Protein AF-A0A6A6S6A7-F1 (afdb_monomer)

Secondary structure (DSSP, 8-state):
--------------EE-TTS-EESSEEES-TTSSS-EEEETTPEEETTS-EEESTT-TTT-EEEE-EES-TT--STTS--SSTT--SS-EEEEE-TTSSS-EEEESTT--TT-TTS-EEE--SS---EEEETTS-----------------------------------------------------------HHHHHHHHHHHHHHHT--

pLDDT: mean 71.44, std 22.75, range [31.2, 96.44]

Foldseek 3Di:
DDDDPPPPPPPPLWWAFQQLHTDPAWDFLDPPDPKAATDGAQWFQKPLRWIWPPPVDPVRTWTKQATMSDSNQPDPRHDPPLSVPRHGIWTKDFPPPDPFGKIWTHDPDDQPDPVIDIDHDDDDDMDTSAGHPDDDDDPDDPPPDDDPDDDDDDDDDDDDDDDDDDDDDDDDDDDDDDDDDDDDDDDDDPPPDPVVVVVVVVVVVVVVVVD

Mean predicted aligned error: 18.43 Å

Radius of gyration: 28.58 Å; Cα contacts (8 Å, |Δi|>4): 298; chains: 1; bounding box: 78×71×63 Å

Organism: NCBI:txid1395130

Solvent-accessible surface area (backbone atoms only — not comparable to full-atom values): 13755 Å² total; per-residue (Å²): 136,86,82,80,81,78,79,76,79,70,70,77,78,53,20,13,24,75,71,44,49,78,40,91,63,41,43,65,60,43,85,89,46,96,50,25,16,18,27,48,72,62,19,21,27,30,70,80,38,38,20,27,39,48,68,90,38,80,92,66,45,41,44,23,39,46,32,15,44,42,52,81,55,78,51,88,47,28,69,84,67,55,57,87,45,29,86,50,64,29,43,37,40,74,38,93,81,52,105,49,80,31,34,19,30,41,84,90,50,47,76,90,39,89,90,35,63,61,51,66,76,91,72,77,87,81,45,79,71,40,45,41,95,56,85,80,78,86,77,83,72,83,77,76,74,82,78,86,74,85,85,87,80,92,84,90,79,90,84,86,89,85,89,80,88,86,84,86,80,87,88,81,91,80,86,85,82,89,82,90,83,80,87,79,88,79,88,79,83,84,73,79,55,68,65,59,58,52,55,52,51,52,51,53,53,55,54,64,74,72,112

Structure (mmCIF, N/CA/C/O backbone):
data_AF-A0A6A6S6A7-F1
#
_entry.id   AF-A0A6A6S6A7-F1
#
loop_
_atom_site.group_PDB
_atom_site.id
_atom_site.type_symbol
_atom_site.label_atom_id
_atom_site.label_alt_id
_atom_site.label_comp_id
_atom_site.label_asym_id
_atom_site.label_entity_id
_atom_site.label_seq_id
_atom_site.pdbx_PDB_ins_code
_atom_site.Cartn_x
_atom_site.Cartn_y
_atom_site.Cartn_z
_atom_site.occupancy
_atom_site.B_iso_or_equiv
_atom_site.auth_seq_id
_atom_site.auth_comp_id
_atom_site.auth_asym_id
_atom_site.auth_atom_id
_atom_site.pdbx_PDB_model_num
ATOM 1 N N . LEU A 1 1 ? -8.242 -50.784 -3.771 1.00 41.00 1 LEU A N 1
ATOM 2 C CA . LEU A 1 1 ? -8.698 -49.497 -3.205 1.00 41.00 1 LEU A CA 1
ATOM 3 C C . LEU A 1 1 ? -7.896 -48.394 -3.896 1.00 41.00 1 LEU A C 1
ATOM 5 O O . LEU A 1 1 ? -6.725 -48.226 -3.588 1.00 41.00 1 LEU A O 1
ATOM 9 N N . THR A 1 2 ? -8.447 -47.755 -4.925 1.00 43.50 2 THR A N 1
ATOM 10 C CA . THR A 1 2 ? -7.740 -46.741 -5.728 1.00 43.50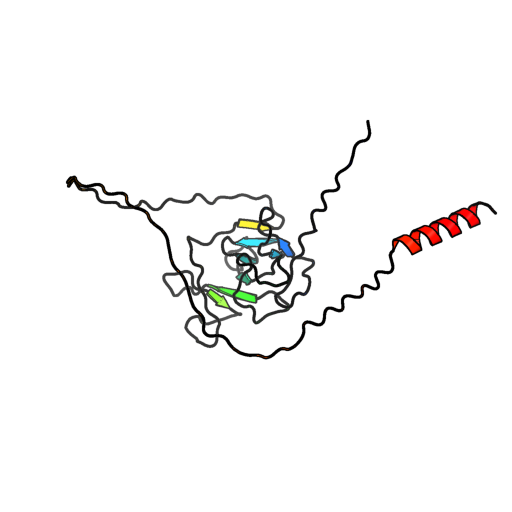 2 THR A CA 1
ATOM 11 C C . THR A 1 2 ? -7.950 -45.382 -5.067 1.00 43.50 2 THR A C 1
ATOM 13 O O . THR A 1 2 ? -9.050 -44.840 -5.110 1.00 43.50 2 THR A O 1
ATOM 16 N N . ALA A 1 3 ? -6.927 -44.861 -4.387 1.00 49.69 3 ALA A N 1
ATOM 17 C CA . ALA A 1 3 ? -6.978 -43.537 -3.778 1.00 49.69 3 ALA A CA 1
ATOM 18 C C . ALA A 1 3 ? -6.877 -42.469 -4.878 1.00 49.69 3 ALA A C 1
ATOM 20 O O . ALA A 1 3 ? -5.832 -42.308 -5.507 1.00 49.69 3 ALA A O 1
ATOM 21 N N . VAL A 1 4 ? -7.979 -41.764 -5.134 1.00 52.12 4 VAL A N 1
ATOM 22 C CA . VAL A 1 4 ? -8.006 -40.584 -6.003 1.00 52.12 4 VAL A CA 1
ATOM 23 C C . VAL A 1 4 ? -7.416 -39.423 -5.203 1.00 52.12 4 VAL A C 1
ATOM 25 O O . VAL A 1 4 ? -8.083 -38.852 -4.344 1.00 52.12 4 VAL A O 1
ATOM 28 N N . PHE A 1 5 ? -6.149 -39.094 -5.452 1.00 52.72 5 PHE A N 1
ATOM 29 C CA . PHE A 1 5 ? -5.550 -37.857 -4.954 1.00 52.72 5 PHE A CA 1
ATOM 30 C C . PHE A 1 5 ? -6.164 -36.685 -5.724 1.00 52.72 5 PHE A C 1
ATOM 32 O O . PHE A 1 5 ? -5.768 -36.388 -6.849 1.00 52.72 5 PHE A O 1
ATOM 39 N N . ALA A 1 6 ? -7.159 -36.028 -5.129 1.00 55.09 6 ALA A N 1
ATOM 40 C CA . ALA A 1 6 ? -7.607 -34.724 -5.588 1.00 55.09 6 ALA A CA 1
ATOM 41 C C . ALA A 1 6 ? -6.480 -33.717 -5.312 1.00 55.09 6 ALA A C 1
ATOM 43 O O . ALA A 1 6 ? -6.297 -33.273 -4.178 1.00 55.09 6 ALA A O 1
ATOM 44 N N . LEU A 1 7 ? -5.688 -33.381 -6.335 1.00 51.47 7 LEU A N 1
ATOM 45 C CA . LEU A 1 7 ? -4.841 -32.195 -6.289 1.00 51.47 7 LEU A CA 1
ATOM 46 C C . LEU A 1 7 ? -5.782 -30.987 -6.276 1.00 51.47 7 LEU A C 1
ATOM 48 O O . LEU A 1 7 ? -6.237 -30.527 -7.320 1.00 51.47 7 LEU A O 1
ATOM 52 N N . SER A 1 8 ? -6.100 -30.488 -5.084 1.00 47.34 8 SER A N 1
ATOM 53 C CA . SER A 1 8 ? -6.624 -29.136 -4.938 1.00 47.34 8 SER A CA 1
ATOM 54 C C . SER A 1 8 ? -5.538 -28.182 -5.415 1.00 47.34 8 SER A C 1
ATOM 56 O O . SER A 1 8 ? -4.622 -27.853 -4.661 1.00 47.34 8 SER A O 1
ATOM 58 N N . SER A 1 9 ? -5.623 -27.762 -6.675 1.00 41.59 9 SER A N 1
ATOM 59 C CA . SER A 1 9 ? -4.876 -26.630 -7.210 1.00 41.59 9 SER A CA 1
ATOM 60 C C . SER A 1 9 ? -5.290 -25.387 -6.428 1.00 41.59 9 SER A C 1
ATOM 62 O O . SER A 1 9 ? -6.198 -24.661 -6.825 1.00 41.59 9 SER A O 1
ATOM 64 N N . ARG A 1 10 ? -4.652 -25.142 -5.280 1.00 45.94 10 ARG A N 1
ATOM 65 C CA . ARG A 1 10 ? -4.587 -23.791 -4.736 1.00 45.94 10 ARG A CA 1
ATOM 66 C C . ARG A 1 10 ? -3.786 -23.021 -5.771 1.00 45.94 10 ARG A C 1
ATOM 68 O O . ARG A 1 10 ? -2.585 -23.252 -5.889 1.00 45.94 10 ARG A O 1
ATOM 75 N N . ALA A 1 11 ? -4.458 -22.211 -6.589 1.00 47.31 11 ALA A N 1
ATOM 76 C CA . ALA A 1 11 ? -3.759 -21.206 -7.371 1.00 47.31 11 ALA A CA 1
ATOM 77 C C . ALA A 1 11 ? -2.836 -20.489 -6.383 1.00 47.31 11 ALA A C 1
ATOM 79 O O . ALA A 1 11 ? -3.316 -20.006 -5.354 1.00 47.31 11 ALA A O 1
ATOM 80 N N . ALA A 1 12 ? -1.523 -20.539 -6.624 1.00 53.69 12 ALA A N 1
ATOM 81 C CA . ALA A 1 12 ? -0.603 -19.694 -5.887 1.00 53.69 12 ALA A CA 1
ATOM 82 C C . ALA A 1 12 ? -1.162 -18.284 -6.037 1.00 53.69 12 ALA A C 1
ATOM 84 O O . ALA A 1 12 ? -1.427 -17.828 -7.150 1.00 53.69 12 ALA A O 1
ATOM 85 N N . SER A 1 13 ? -1.533 -17.692 -4.915 1.00 69.81 13 SER A N 1
ATOM 86 C CA . SER A 1 13 ? -2.300 -16.469 -4.914 1.00 69.81 13 SER A CA 1
ATOM 87 C C . SER A 1 13 ? -1.318 -15.335 -5.181 1.00 69.81 13 SER A C 1
ATOM 89 O O . SER A 1 13 ? -0.693 -14.813 -4.264 1.00 69.81 13 SER A O 1
ATOM 91 N N . GLU A 1 14 ? -1.097 -15.083 -6.464 1.00 91.06 14 GLU A N 1
ATOM 92 C CA . GLU A 1 14 ? -0.193 -14.068 -6.980 1.00 91.06 14 GLU A CA 1
ATOM 93 C C . GLU A 1 14 ? -0.710 -12.670 -6.641 1.00 91.06 14 GLU A C 1
ATOM 95 O O . GLU A 1 14 ? -1.919 -12.433 -6.620 1.00 91.06 14 GLU A O 1
ATOM 100 N N . CYS A 1 15 ? 0.214 -11.748 -6.394 1.00 94.88 15 CYS A N 1
ATOM 101 C CA . CYS A 1 15 ? -0.080 -10.351 -6.121 1.00 94.88 15 CYS A CA 1
ATOM 102 C C . CYS A 1 15 ? 0.397 -9.500 -7.295 1.00 94.88 15 CYS A C 1
ATOM 104 O O . CYS A 1 15 ? 1.433 -9.781 -7.894 1.00 94.88 15 CYS A O 1
ATOM 106 N N . TYR A 1 16 ? -0.363 -8.470 -7.643 1.00 95.94 16 TYR A N 1
ATOM 107 C CA . TYR A 1 16 ? -0.138 -7.669 -8.838 1.00 95.94 16 TYR A CA 1
ATOM 108 C C . TYR A 1 16 ? -0.118 -6.184 -8.505 1.00 95.94 16 TYR A C 1
ATOM 110 O O . TYR A 1 16 ? -0.935 -5.707 -7.714 1.00 95.94 16 TYR A O 1
ATOM 118 N N . PHE A 1 17 ? 0.769 -5.441 -9.158 1.00 96.44 17 PHE A N 1
ATOM 119 C CA . PHE A 1 17 ? 0.757 -3.979 -9.172 1.00 96.44 17 PHE A CA 1
ATOM 120 C C . PHE A 1 17 ? -0.435 -3.440 -9.985 1.00 96.44 17 PHE A C 1
ATOM 122 O O . PHE A 1 17 ? -1.025 -4.198 -10.762 1.00 96.44 17 PHE A O 1
ATOM 129 N N . PRO A 1 18 ? -0.825 -2.156 -9.837 1.00 95.94 18 PRO A N 1
ATOM 130 C CA . PRO A 1 18 ? -1.971 -1.589 -10.564 1.00 95.94 18 PRO A CA 1
ATOM 131 C C . PRO A 1 18 ? -1.885 -1.688 -12.092 1.00 95.94 18 PRO A C 1
ATOM 133 O O . PRO A 1 18 ? -2.911 -1.707 -12.769 1.00 95.94 18 PRO A O 1
ATOM 136 N N . ASN A 1 19 ? -0.675 -1.761 -12.646 1.00 95.19 19 ASN A N 1
ATOM 137 C CA . ASN A 1 19 ? -0.433 -1.987 -14.070 1.00 95.19 19 ASN A CA 1
ATOM 138 C C . ASN A 1 19 ? -0.674 -3.450 -14.519 1.00 95.19 19 ASN A C 1
ATOM 140 O O . ASN A 1 19 ? -0.700 -3.722 -15.719 1.00 95.19 19 ASN A O 1
ATOM 144 N N . GLY A 1 20 ? -0.871 -4.379 -13.579 1.00 94.06 20 GLY A N 1
ATOM 145 C CA . GLY A 1 20 ? -1.057 -5.811 -13.810 1.00 94.06 20 GLY A CA 1
ATOM 146 C C . GLY A 1 20 ? 0.229 -6.645 -13.778 1.00 94.06 20 GLY A C 1
ATOM 147 O O . GLY A 1 20 ? 0.152 -7.857 -14.008 1.00 94.06 20 GLY A O 1
ATOM 148 N N . ASP A 1 21 ? 1.383 -6.041 -13.502 1.00 95.31 21 ASP A N 1
ATOM 149 C CA . ASP A 1 21 ? 2.647 -6.757 -13.346 1.00 95.31 21 ASP A CA 1
ATOM 150 C C . ASP A 1 21 ? 2.653 -7.569 -12.057 1.00 95.31 21 ASP A C 1
ATOM 152 O O . ASP A 1 21 ? 2.094 -7.167 -11.037 1.00 95.31 21 ASP A O 1
ATOM 156 N N . LEU A 1 22 ? 3.297 -8.730 -12.117 1.00 94.75 22 LEU A N 1
ATOM 157 C CA . LEU A 1 22 ? 3.422 -9.640 -10.990 1.00 94.75 22 LEU A CA 1
ATOM 158 C C . LEU A 1 22 ? 4.410 -9.089 -9.952 1.00 94.75 22 LEU A C 1
ATOM 160 O O . LEU A 1 22 ? 5.547 -8.761 -10.291 1.00 94.75 22 LEU A O 1
ATOM 164 N N . SER A 1 23 ? 4.003 -9.081 -8.686 1.00 93.44 23 SER A N 1
ATOM 165 C CA . SER A 1 23 ? 4.882 -8.877 -7.539 1.00 93.44 23 SER A CA 1
ATOM 166 C C . SER A 1 23 ? 5.253 -10.225 -6.927 1.00 93.44 23 SER A C 1
ATOM 168 O O . SER A 1 23 ? 4.414 -10.927 -6.365 1.00 93.44 23 SER A O 1
ATOM 170 N N . GLY A 1 24 ? 6.520 -10.617 -7.077 1.00 88.00 24 GLY A N 1
ATOM 171 C CA . GLY A 1 24 ? 7.019 -11.927 -6.639 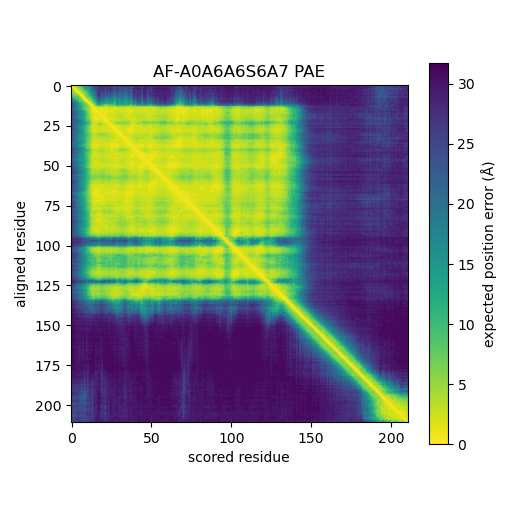1.00 88.00 24 GLY A CA 1
ATOM 172 C C . GLY A 1 24 ? 7.400 -12.016 -5.158 1.00 88.00 24 GLY A C 1
ATOM 173 O O . GLY A 1 24 ? 7.784 -13.090 -4.703 1.00 88.00 24 GLY A O 1
ATOM 174 N N . SER A 1 25 ? 7.339 -10.906 -4.425 1.00 88.44 25 SER A N 1
ATOM 175 C CA . SER A 1 25 ? 7.796 -10.807 -3.030 1.00 88.44 25 SER A CA 1
ATOM 176 C C . SER A 1 25 ? 6.707 -10.329 -2.071 1.00 88.44 25 SER A C 1
ATOM 178 O O . SER A 1 25 ? 6.980 -10.127 -0.890 1.00 88.44 25 SER A O 1
ATOM 180 N N . ASP A 1 26 ? 5.485 -10.154 -2.577 1.00 92.94 26 ASP A N 1
ATOM 181 C CA . ASP A 1 26 ? 4.344 -9.772 -1.761 1.00 92.94 26 ASP A CA 1
ATOM 182 C C . ASP A 1 26 ? 3.539 -10.998 -1.341 1.00 92.94 26 ASP A C 1
ATOM 184 O O . ASP A 1 26 ? 3.295 -11.924 -2.119 1.00 92.94 26 ASP A O 1
ATOM 188 N N . THR A 1 27 ? 3.076 -10.958 -0.100 1.00 92.56 27 THR A N 1
ATOM 189 C CA . THR A 1 27 ? 2.269 -11.997 0.525 1.00 92.56 27 THR A CA 1
ATOM 190 C C . THR A 1 27 ? 0.854 -11.475 0.765 1.00 92.56 27 THR A C 1
ATOM 192 O O . THR A 1 27 ? 0.643 -10.328 1.166 1.00 92.56 27 THR A O 1
ATOM 195 N N . ILE A 1 28 ? -0.142 -12.335 0.542 1.00 92.75 28 ILE A N 1
ATOM 196 C CA . ILE A 1 28 ? -1.549 -12.018 0.800 1.00 92.75 28 ILE A CA 1
ATOM 197 C C . ILE A 1 28 ? -1.796 -11.737 2.282 1.00 92.75 28 ILE A C 1
ATOM 199 O O . ILE A 1 28 ? -1.503 -12.565 3.145 1.00 92.75 28 ILE A O 1
ATOM 203 N N . CYS A 1 29 ? -2.452 -10.611 2.560 1.00 92.81 29 CYS A N 1
ATOM 204 C CA . CYS A 1 29 ? -2.797 -10.207 3.918 1.00 92.81 29 CYS A CA 1
ATOM 205 C C . CYS A 1 29 ? -3.917 -11.032 4.551 1.00 92.81 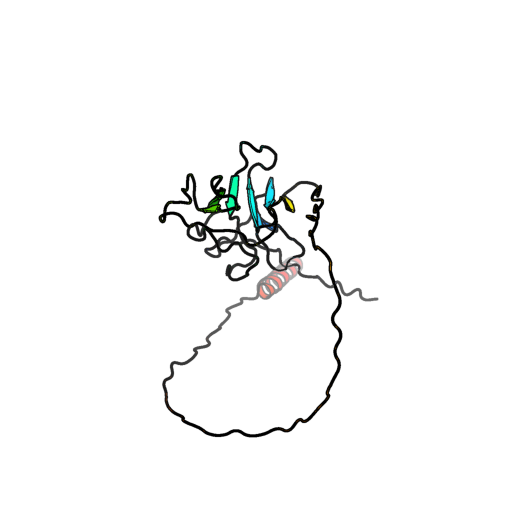29 CYS A C 1
ATOM 207 O O . CYS A 1 29 ? -3.861 -11.339 5.741 1.00 92.81 29 CYS A O 1
ATOM 209 N N . ASN A 1 30 ? -4.936 -11.400 3.773 1.00 90.12 30 ASN A N 1
ATOM 210 C CA . ASN A 1 30 ? -6.023 -12.252 4.234 1.00 90.12 30 ASN A CA 1
ATOM 211 C C . ASN A 1 30 ? -6.071 -13.561 3.428 1.00 90.12 30 ASN A C 1
ATOM 213 O O . ASN A 1 30 ? -6.712 -13.605 2.376 1.00 90.12 30 ASN A O 1
ATOM 217 N N . PRO A 1 31 ? -5.452 -14.651 3.920 1.00 84.81 31 PRO A N 1
ATOM 218 C CA . PRO A 1 31 ? -5.402 -15.926 3.201 1.00 84.81 31 PRO A CA 1
ATOM 219 C C . PRO A 1 31 ? -6.763 -16.635 3.114 1.00 84.81 31 PRO A C 1
ATOM 221 O O . PRO A 1 31 ? -6.899 -17.613 2.383 1.00 84.81 31 PRO A O 1
ATOM 224 N N . ASN A 1 32 ? -7.768 -16.170 3.864 1.00 86.12 32 ASN A N 1
ATOM 225 C CA . ASN A 1 32 ? -9.128 -16.706 3.816 1.00 86.12 32 ASN A CA 1
ATOM 226 C C . ASN A 1 32 ? -10.012 -15.968 2.800 1.00 86.12 32 ASN A C 1
ATOM 228 O O . ASN A 1 32 ? -11.114 -16.429 2.502 1.00 86.12 32 ASN A O 1
ATOM 232 N N . ALA A 1 33 ? -9.562 -14.821 2.285 1.00 87.19 33 ALA A N 1
ATOM 233 C CA . ALA A 1 33 ? -10.283 -14.066 1.273 1.00 87.19 33 ALA A CA 1
ATOM 234 C C . ALA A 1 33 ? -9.884 -14.521 -0.135 1.00 87.19 33 ALA A C 1
ATOM 236 O O . ALA A 1 33 ? -8.725 -14.820 -0.406 1.00 87.19 33 ALA A O 1
ATOM 237 N N . LEU A 1 34 ? -10.853 -14.523 -1.056 1.00 89.62 34 LEU A N 1
ATOM 238 C CA . LEU A 1 34 ? -10.592 -14.807 -2.471 1.00 89.62 34 LEU A CA 1
ATOM 239 C C . LEU A 1 34 ? -9.722 -13.717 -3.118 1.00 89.62 34 LEU A C 1
ATOM 241 O O . LEU A 1 34 ? -8.867 -14.012 -3.945 1.00 89.62 34 LEU A O 1
ATOM 245 N N . VAL A 1 35 ? -9.961 -12.461 -2.734 1.00 92.81 35 VAL A N 1
ATOM 246 C CA . VAL A 1 35 ? -9.162 -11.301 -3.134 1.00 92.81 35 VAL A CA 1
ATOM 247 C C . VAL A 1 35 ? -8.834 -10.493 -1.892 1.00 92.81 35 VAL A C 1
ATOM 249 O O . VAL A 1 35 ? -9.727 -10.241 -1.082 1.00 92.81 35 VAL A O 1
ATOM 252 N N . SER A 1 36 ? -7.583 -10.073 -1.768 1.00 93.88 36 SER A N 1
ATOM 253 C CA . SER A 1 36 ? -7.070 -9.291 -0.650 1.00 93.88 36 SER A CA 1
ATOM 254 C C . SER A 1 36 ? -5.962 -8.366 -1.140 1.00 93.88 36 SER A C 1
ATOM 256 O O . SER A 1 36 ? -5.317 -8.638 -2.157 1.00 93.88 36 SER A O 1
ATOM 258 N N . SER A 1 37 ? -5.694 -7.315 -0.369 1.00 94.19 37 SER A N 1
ATOM 259 C CA . SER A 1 37 ? -4.412 -6.629 -0.442 1.00 94.19 37 SER A CA 1
ATOM 260 C C . SER A 1 37 ? -3.263 -7.586 -0.120 1.00 94.19 37 SER A C 1
ATOM 262 O O . SER A 1 37 ? -3.434 -8.585 0.598 1.00 94.19 37 SER A O 1
ATOM 264 N N . CYS A 1 38 ? -2.098 -7.261 -0.661 1.00 95.56 38 CYS A N 1
ATOM 265 C CA . CYS A 1 38 ? -0.842 -7.918 -0.373 1.00 95.56 38 CYS A CA 1
ATOM 266 C C . CYS A 1 38 ? 0.191 -6.890 0.078 1.00 95.56 38 CYS A C 1
ATOM 268 O O . CYS A 1 38 ? 0.201 -5.754 -0.407 1.00 95.56 38 CYS A O 1
ATOM 270 N N . CYS A 1 39 ? 1.068 -7.315 0.977 1.00 95.62 39 CYS A N 1
ATOM 271 C CA . CYS A 1 39 ? 2.172 -6.510 1.478 1.00 95.62 39 CYS A CA 1
ATOM 272 C C . CYS A 1 39 ? 3.481 -7.275 1.332 1.00 95.62 39 CYS A C 1
ATOM 274 O O . CYS A 1 39 ? 3.480 -8.504 1.242 1.00 95.62 39 CYS A O 1
ATOM 276 N N . TYR A 1 40 ? 4.590 -6.545 1.338 1.00 92.50 40 TYR A N 1
ATOM 277 C CA . TYR A 1 40 ? 5.910 -7.151 1.255 1.00 92.50 40 TYR A CA 1
ATOM 278 C C . TYR A 1 40 ? 6.225 -7.924 2.540 1.00 92.50 40 TYR A C 1
ATOM 280 O O . TYR A 1 40 ? 5.720 -7.602 3.622 1.00 92.50 40 TYR A O 1
ATOM 288 N N . ASP A 1 41 ? 7.105 -8.913 2.449 1.00 88.00 41 ASP A N 1
ATOM 289 C CA . ASP A 1 41 ? 7.560 -9.661 3.621 1.00 88.00 41 ASP A CA 1
ATOM 290 C C . ASP A 1 41 ? 8.114 -8.738 4.731 1.00 88.00 41 ASP A C 1
ATOM 292 O O . ASP A 1 41 ? 8.787 -7.737 4.469 1.00 88.00 41 ASP A O 1
ATOM 296 N N . ASN A 1 42 ? 7.869 -9.091 6.000 1.00 88.00 42 ASN A N 1
ATOM 297 C CA . ASN A 1 42 ? 8.202 -8.302 7.201 1.00 88.00 42 ASN A CA 1
ATOM 298 C C . ASN A 1 42 ? 7.450 -6.967 7.354 1.00 88.00 42 ASN A C 1
ATOM 300 O O . ASN A 1 42 ? 7.817 -6.132 8.188 1.00 88.00 42 ASN A O 1
ATOM 304 N N . GLN A 1 43 ? 6.394 -6.742 6.576 1.00 93.31 43 GLN A N 1
ATOM 305 C CA . GLN A 1 43 ? 5.475 -5.626 6.779 1.00 93.31 43 GLN A CA 1
ATOM 306 C C . GLN A 1 43 ? 4.216 -6.078 7.516 1.00 93.31 43 GLN A C 1
ATOM 308 O O . GLN A 1 43 ? 3.852 -7.258 7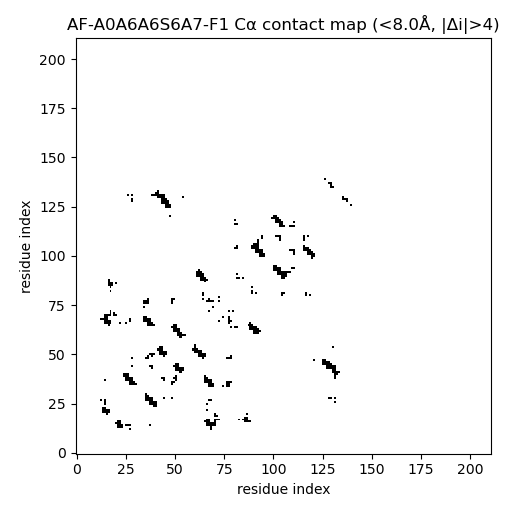.505 1.00 93.31 43 GLN A O 1
ATOM 313 N N . ALA A 1 44 ? 3.531 -5.127 8.152 1.00 93.56 44 ALA A N 1
ATOM 314 C CA . ALA A 1 44 ? 2.223 -5.395 8.724 1.00 93.56 44 ALA A CA 1
ATOM 315 C C . ALA A 1 44 ? 1.113 -5.119 7.712 1.00 93.56 44 ALA A C 1
ATOM 317 O O . ALA A 1 44 ? 1.053 -4.050 7.107 1.00 93.56 44 ALA A O 1
ATOM 318 N N . CYS A 1 45 ? 0.197 -6.068 7.595 1.00 94.12 45 CYS A N 1
ATOM 319 C CA . CYS A 1 45 ? -1.075 -5.886 6.919 1.00 94.12 45 CYS A CA 1
ATOM 320 C C . CYS A 1 45 ? -2.032 -5.139 7.839 1.00 94.12 45 CYS A C 1
ATOM 322 O O . CYS A 1 45 ? -2.169 -5.508 9.004 1.00 94.12 45 CYS A O 1
ATOM 324 N N . MET A 1 46 ? -2.725 -4.127 7.334 1.00 91.75 46 MET A N 1
ATOM 325 C CA . MET A 1 46 ? -3.686 -3.346 8.109 1.00 91.75 46 MET A CA 1
ATOM 326 C C . MET A 1 46 ? -5.135 -3.676 7.745 1.00 91.75 46 MET A C 1
ATOM 328 O O . MET A 1 46 ? -5.431 -4.122 6.638 1.00 91.75 46 MET A O 1
ATOM 332 N N . SER A 1 47 ? -6.058 -3.435 8.679 1.00 89.31 47 SER A N 1
ATOM 333 C CA . SER A 1 47 ? -7.493 -3.722 8.534 1.00 89.31 47 SER A CA 1
ATOM 334 C C . SER A 1 47 ? -8.175 -2.928 7.420 1.00 89.31 47 SER A C 1
ATOM 336 O O . SER A 1 47 ? -9.188 -3.367 6.884 1.00 89.31 47 SER A O 1
ATOM 338 N N . ASN A 1 48 ? -7.595 -1.795 7.031 1.00 88.50 48 ASN A N 1
ATOM 339 C CA . ASN A 1 48 ? -8.029 -0.962 5.912 1.00 88.50 48 ASN A CA 1
ATOM 340 C C . ASN A 1 48 ? -7.405 -1.367 4.561 1.00 88.50 48 ASN A C 1
ATOM 342 O O . ASN A 1 48 ? -7.566 -0.656 3.574 1.00 88.50 48 ASN A O 1
ATOM 346 N N . GLY A 1 49 ? -6.665 -2.478 4.509 1.00 91.19 49 GLY A N 1
ATOM 347 C CA . GLY A 1 49 ? -6.023 -2.978 3.293 1.00 91.19 49 GLY A CA 1
ATOM 348 C C . GLY A 1 49 ? -4.677 -2.328 2.961 1.00 91.19 49 GLY A C 1
ATOM 349 O O . GLY A 1 49 ? -4.049 -2.738 1.985 1.00 91.19 49 GLY A O 1
ATOM 350 N N . LEU A 1 50 ? -4.205 -1.362 3.757 1.00 93.69 50 LEU A N 1
ATOM 351 C CA . LEU A 1 50 ? -2.864 -0.790 3.610 1.00 93.69 50 LEU A CA 1
ATOM 352 C C . LEU A 1 50 ? -1.781 -1.688 4.216 1.00 93.69 50 LEU A C 1
ATOM 354 O O . LEU A 1 50 ? -2.046 -2.589 5.015 1.00 93.69 50 LEU A O 1
ATOM 358 N N . CYS A 1 51 ? -0.542 -1.382 3.853 1.00 95.06 51 CYS A N 1
ATOM 359 C CA . CYS A 1 51 ? 0.665 -1.986 4.386 1.00 95.06 51 CYS A CA 1
ATOM 360 C C . CYS A 1 51 ? 1.383 -0.989 5.292 1.00 95.06 51 CYS A C 1
ATOM 362 O O . CYS A 1 51 ? 1.436 0.206 4.998 1.00 95.06 51 CYS A O 1
ATOM 364 N N . MET A 1 52 ? 1.964 -1.477 6.383 1.00 94.44 52 MET A N 1
ATOM 365 C CA . MET A 1 52 ? 2.806 -0.692 7.278 1.00 94.44 52 MET A CA 1
ATOM 366 C C . MET A 1 52 ? 4.225 -1.250 7.262 1.00 94.44 52 MET A C 1
ATOM 368 O O . MET A 1 52 ? 4.470 -2.383 7.684 1.00 94.44 52 MET A O 1
ATOM 372 N N . SER A 1 53 ? 5.171 -0.442 6.784 1.00 93.44 53 SER A N 1
ATOM 373 C CA . SER A 1 53 ? 6.594 -0.760 6.881 1.00 93.44 53 SER A CA 1
ATOM 374 C C . SER A 1 53 ? 7.066 -0.628 8.327 1.00 93.44 53 SER A C 1
ATOM 376 O O . SER A 1 53 ? 6.523 0.168 9.087 1.00 93.44 53 SER A O 1
ATOM 378 N N . ASN A 1 54 ? 8.096 -1.392 8.700 1.00 91.56 54 ASN A N 1
ATOM 379 C CA . ASN A 1 54 ? 8.741 -1.315 10.016 1.00 91.56 54 ASN A CA 1
ATOM 380 C C . ASN A 1 54 ? 7.751 -1.324 11.204 1.00 91.56 54 ASN A C 1
ATOM 382 O O . ASN A 1 54 ? 7.827 -0.439 12.057 1.00 91.56 54 ASN A O 1
ATOM 386 N N . PRO A 1 55 ? 6.843 -2.314 11.299 1.00 90.06 55 PRO A N 1
ATOM 387 C CA . PRO A 1 55 ? 5.762 -2.290 12.288 1.00 90.06 55 PRO A CA 1
ATOM 388 C C . PRO A 1 55 ? 6.230 -2.300 13.752 1.00 90.06 55 PRO A C 1
ATOM 390 O O . PRO A 1 55 ? 5.480 -1.902 14.637 1.00 90.06 55 PRO A O 1
ATOM 393 N N . HIS A 1 56 ? 7.478 -2.701 14.002 1.00 88.62 56 HIS A N 1
ATOM 394 C CA . HIS A 1 56 ? 8.099 -2.728 15.331 1.00 88.62 56 HIS A CA 1
ATOM 395 C C . HIS A 1 56 ? 8.679 -1.386 15.793 1.00 88.62 56 HIS A C 1
ATOM 397 O O . HIS A 1 56 ? 9.059 -1.248 16.953 1.00 88.62 56 HIS A O 1
ATOM 403 N N . ASP A 1 57 ? 8.778 -0.396 14.905 1.00 90.31 57 ASP A N 1
ATOM 404 C CA . ASP A 1 57 ? 9.344 0.918 15.207 1.00 90.31 57 ASP A CA 1
ATOM 405 C C . ASP A 1 57 ? 8.365 2.015 14.783 1.00 90.31 57 ASP A C 1
ATOM 407 O O . ASP A 1 57 ? 8.345 2.450 13.630 1.00 90.31 57 ASP A O 1
ATOM 411 N N . ALA A 1 58 ? 7.577 2.505 15.743 1.00 86.12 58 ALA A N 1
ATOM 412 C CA . ALA A 1 58 ? 6.569 3.538 15.512 1.00 86.12 58 ALA A CA 1
ATOM 413 C C . ALA A 1 58 ? 7.136 4.826 14.880 1.00 86.12 58 ALA A C 1
ATOM 415 O O . ALA A 1 58 ? 6.413 5.541 14.189 1.00 86.12 58 ALA A O 1
ATOM 416 N N . SER A 1 59 ? 8.428 5.129 15.068 1.00 87.88 59 SER A N 1
ATOM 417 C CA . SER A 1 59 ? 9.059 6.314 14.469 1.00 87.88 59 SER A CA 1
ATOM 418 C C . SER A 1 59 ? 9.338 6.151 12.968 1.00 87.88 59 SER A C 1
ATOM 420 O O . SER A 1 59 ? 9.318 7.131 12.213 1.00 87.88 59 SER A O 1
ATOM 422 N N . LYS A 1 60 ? 9.549 4.904 12.527 1.00 89.12 60 LYS A N 1
ATOM 423 C CA . LYS A 1 60 ? 9.823 4.516 11.135 1.00 89.12 60 LYS A CA 1
ATOM 424 C C . LYS A 1 60 ? 8.615 3.910 10.431 1.00 89.12 60 LYS A C 1
ATOM 426 O O . LYS A 1 60 ? 8.680 3.700 9.223 1.00 89.12 60 LYS A O 1
ATOM 431 N N . ALA A 1 61 ? 7.533 3.657 11.160 1.00 89.75 61 ALA A N 1
ATOM 432 C CA . ALA A 1 61 ? 6.301 3.139 10.603 1.00 89.75 61 ALA A CA 1
ATOM 433 C C . ALA A 1 61 ? 5.773 4.075 9.508 1.00 89.75 61 ALA A C 1
ATOM 435 O O . ALA A 1 61 ? 5.508 5.263 9.740 1.00 89.75 61 ALA A O 1
ATOM 436 N N . ARG A 1 62 ? 5.652 3.553 8.287 1.00 91.62 62 ARG A N 1
ATOM 437 C CA . ARG A 1 62 ? 5.070 4.276 7.153 1.00 91.62 62 ARG A CA 1
ATOM 438 C C . ARG A 1 62 ? 3.991 3.429 6.514 1.00 91.62 62 ARG A C 1
ATOM 440 O O . ARG A 1 62 ? 4.200 2.255 6.204 1.00 91.62 62 ARG A O 1
ATOM 447 N N . LEU A 1 63 ? 2.836 4.053 6.326 1.00 92.88 63 LEU A N 1
ATOM 448 C CA . LEU A 1 63 ? 1.752 3.445 5.584 1.00 92.88 63 LEU A CA 1
ATOM 449 C C . LEU A 1 63 ? 2.036 3.579 4.099 1.00 92.88 63 LEU A C 1
ATOM 451 O O . LEU A 1 63 ? 2.602 4.565 3.628 1.00 92.88 63 LEU A O 1
ATOM 455 N N . HIS A 1 64 ? 1.645 2.565 3.359 1.00 94.56 64 HIS A N 1
ATOM 456 C CA . HIS A 1 64 ? 1.706 2.581 1.917 1.00 94.56 64 HIS A CA 1
ATOM 457 C C . HIS A 1 64 ? 0.663 1.624 1.363 1.00 94.56 64 HIS A C 1
ATOM 459 O O . HIS A 1 64 ? 0.233 0.666 2.009 1.00 94.56 64 HIS A O 1
ATOM 465 N N . ARG A 1 65 ? 0.244 1.897 0.138 1.00 95.50 65 ARG A N 1
ATOM 466 C CA . ARG A 1 65 ? -0.489 0.943 -0.666 1.00 95.50 65 ARG A CA 1
ATOM 467 C C . ARG A 1 65 ? 0.499 -0.092 -1.196 1.00 95.50 65 ARG A C 1
ATOM 469 O O . ARG A 1 65 ? 1.419 0.271 -1.930 1.00 95.50 65 ARG A O 1
ATOM 476 N N . GLY A 1 66 ? 0.278 -1.354 -0.846 1.00 95.25 66 GLY A N 1
ATOM 477 C CA . GLY A 1 66 ? 0.975 -2.486 -1.450 1.00 95.25 66 GLY A CA 1
ATOM 478 C C . GLY A 1 66 ? 0.384 -2.867 -2.808 1.00 95.25 66 GLY A C 1
ATOM 479 O O . GLY A 1 66 ? 0.018 -2.004 -3.619 1.00 95.25 66 GLY A O 1
ATOM 480 N N . THR A 1 67 ? 0.266 -4.171 -3.032 1.00 96.06 67 THR A N 1
ATOM 481 C CA . THR A 1 67 ? -0.294 -4.781 -4.244 1.00 96.06 67 THR A CA 1
ATOM 482 C C . THR A 1 67 ? -1.626 -5.474 -3.952 1.00 96.06 67 THR A C 1
ATOM 484 O O . THR A 1 67 ? -2.133 -5.430 -2.827 1.00 96.06 67 THR A O 1
ATOM 487 N N . CYS A 1 68 ? -2.252 -6.072 -4.967 1.00 95.88 68 CYS A N 1
ATOM 488 C CA . CYS A 1 68 ? -3.502 -6.808 -4.790 1.00 95.88 68 CYS A CA 1
ATOM 489 C C . CYS A 1 68 ? -3.488 -8.159 -5.497 1.00 95.88 68 CYS A C 1
ATOM 491 O O . CYS A 1 68 ? -2.917 -8.290 -6.576 1.00 95.88 68 CYS A O 1
ATOM 493 N N . SER A 1 69 ? -4.190 -9.149 -4.944 1.00 95.44 69 SER A N 1
ATOM 494 C CA . SER A 1 69 ? -4.332 -10.454 -5.594 1.00 95.44 69 SER A CA 1
ATOM 495 C C . SER A 1 69 ? -5.306 -10.481 -6.781 1.00 95.44 69 SER A C 1
ATOM 497 O O . SER A 1 69 ? -5.393 -11.477 -7.497 1.00 95.44 69 SER A O 1
ATOM 499 N N . ASP A 1 70 ? -6.024 -9.383 -7.041 1.00 94.94 70 ASP A N 1
ATOM 500 C CA . ASP A 1 70 ? -6.781 -9.191 -8.280 1.00 94.94 70 ASP A CA 1
ATOM 501 C C . ASP A 1 70 ? -5.958 -8.385 -9.288 1.00 94.94 70 ASP A C 1
ATOM 503 O O . ASP A 1 70 ? -5.829 -7.166 -9.181 1.00 94.94 70 ASP A O 1
ATOM 507 N N . LYS A 1 71 ? -5.480 -9.071 -10.331 1.00 94.12 71 LYS A N 1
ATOM 508 C CA . LYS A 1 71 ? -4.731 -8.481 -11.449 1.00 94.12 71 LYS A CA 1
ATOM 509 C C . LYS A 1 71 ? -5.452 -7.321 -12.136 1.00 94.12 71 LYS A C 1
ATOM 511 O O . LYS A 1 71 ? -4.810 -6.439 -12.696 1.00 94.12 71 LYS A O 1
ATOM 516 N N . THR A 1 72 ? -6.784 -7.325 -12.140 1.00 92.94 72 THR A N 1
ATOM 517 C CA . THR A 1 72 ? -7.576 -6.258 -12.765 1.00 92.94 72 THR A CA 1
ATOM 518 C C . THR A 1 72 ? -7.785 -5.059 -11.849 1.00 92.94 72 THR A C 1
ATOM 520 O O . THR A 1 72 ? -8.277 -4.029 -12.314 1.00 92.94 72 THR A O 1
ATOM 523 N N . TRP A 1 73 ? -7.442 -5.200 -10.565 1.00 94.38 73 TRP A N 1
ATOM 524 C CA . TRP A 1 73 ? -7.656 -4.224 -9.502 1.00 94.38 73 TRP A CA 1
ATOM 525 C C . TRP A 1 73 ? -9.119 -3.815 -9.297 1.00 94.38 73 TRP A C 1
ATOM 527 O O . TRP A 1 73 ? -9.384 -2.841 -8.604 1.00 94.38 73 TRP A O 1
ATOM 537 N N . LYS A 1 74 ? -10.097 -4.518 -9.879 1.00 92.25 74 LYS A N 1
ATOM 538 C CA . LYS A 1 74 ? -11.520 -4.134 -9.848 1.00 92.25 74 LYS A CA 1
ATOM 539 C C . LYS A 1 74 ? -12.225 -4.542 -8.561 1.00 92.25 74 LYS A C 1
ATOM 541 O O . LYS A 1 74 ? -13.295 -4.012 -8.268 1.00 92.25 74 LYS A O 1
ATOM 546 N N . SER A 1 75 ? -11.663 -5.489 -7.821 1.00 91.44 75 SER A N 1
ATOM 547 C CA . SER A 1 75 ? -12.193 -5.929 -6.539 1.00 91.44 75 SER A CA 1
ATOM 548 C C . SER A 1 75 ? -12.205 -4.797 -5.512 1.00 91.44 75 SER A C 1
ATOM 550 O O . SER A 1 75 ? -11.214 -4.093 -5.336 1.00 91.44 75 SER A O 1
ATOM 552 N N . GLY A 1 76 ? -13.307 -4.678 -4.769 1.00 89.50 76 GLY A N 1
ATOM 553 C CA . GLY A 1 76 ? -13.409 -3.760 -3.630 1.00 89.50 76 GLY A CA 1
ATOM 554 C C . GLY A 1 76 ? -12.535 -4.148 -2.430 1.00 89.50 76 GLY A C 1
ATOM 555 O O . GLY A 1 76 ? -12.418 -3.363 -1.501 1.00 89.50 76 GLY A O 1
ATOM 556 N N . ASN A 1 77 ? -11.919 -5.338 -2.447 1.00 90.12 77 ASN A N 1
ATOM 557 C CA . ASN A 1 77 ? -10.945 -5.761 -1.433 1.00 90.12 77 ASN A CA 1
ATOM 558 C C . ASN A 1 77 ? -9.511 -5.303 -1.753 1.00 90.12 77 ASN A C 1
ATOM 560 O O . ASN A 1 77 ? -8.614 -5.505 -0.936 1.00 90.12 77 ASN A O 1
ATOM 564 N N . CYS A 1 78 ? -9.279 -4.740 -2.943 1.00 93.19 78 CYS A N 1
ATOM 565 C CA . CYS A 1 78 ? -8.034 -4.053 -3.261 1.00 93.19 78 CYS A CA 1
ATOM 566 C C . CYS A 1 78 ? -8.140 -2.589 -2.824 1.00 93.19 78 CYS A C 1
ATOM 568 O O . CYS A 1 78 ? -9.195 -1.987 -3.036 1.00 93.19 78 CYS A O 1
ATOM 570 N N . PRO A 1 79 ? -7.055 -1.977 -2.328 1.00 90.31 79 PRO A N 1
ATOM 571 C CA . PRO A 1 79 ? -6.978 -0.527 -2.214 1.00 90.31 79 PRO A CA 1
ATOM 572 C C . PRO A 1 79 ? -7.268 0.126 -3.573 1.00 90.31 79 PRO A C 1
ATOM 574 O O . PRO A 1 79 ? -6.763 -0.320 -4.608 1.00 90.31 79 PRO A O 1
ATOM 577 N N . ARG A 1 80 ? -8.098 1.165 -3.590 1.00 90.75 80 ARG A N 1
ATOM 578 C CA . ARG A 1 80 ? -8.511 1.878 -4.812 1.00 90.75 80 ARG A CA 1
ATOM 579 C C . ARG A 1 80 ? -7.862 3.251 -4.934 1.00 90.75 80 ARG A C 1
ATOM 581 O O . ARG A 1 80 ? -8.098 3.954 -5.912 1.00 90.75 80 ARG A O 1
ATOM 588 N N . GLU A 1 81 ? -7.038 3.590 -3.959 1.00 91.50 81 GLU A N 1
ATOM 589 C CA . GLU A 1 81 ? -6.425 4.886 -3.767 1.00 91.50 81 GLU A CA 1
ATOM 590 C C . GLU A 1 81 ? -4.941 4.842 -4.155 1.00 91.50 81 GLU A C 1
ATOM 592 O O . GLU A 1 81 ? -4.290 3.789 -4.172 1.00 91.50 81 GLU A O 1
ATOM 597 N N . CYS A 1 82 ? -4.389 6.002 -4.495 1.00 93.88 82 CYS A N 1
ATOM 598 C CA . CYS A 1 82 ? -2.983 6.198 -4.859 1.00 93.88 82 CYS A CA 1
ATOM 599 C C . CYS A 1 82 ? -2.527 5.467 -6.132 1.00 93.88 82 CYS A C 1
ATOM 601 O O . CYS A 1 82 ? -1.325 5.300 -6.356 1.00 93.88 82 CYS A O 1
ATOM 603 N N . LEU A 1 83 ? -3.457 5.030 -6.989 1.00 94.00 83 LEU A N 1
ATOM 604 C CA . LEU A 1 83 ? -3.207 4.174 -8.165 1.00 94.00 83 LEU A CA 1
ATOM 605 C C . LEU A 1 83 ? -2.346 4.816 -9.267 1.00 94.00 83 LEU A C 1
ATOM 607 O O . LEU A 1 83 ? -1.939 4.134 -10.205 1.00 94.00 83 LEU A O 1
ATOM 611 N N . SER A 1 84 ? -2.029 6.105 -9.154 1.00 91.56 84 SER A N 1
ATOM 612 C CA . SER A 1 84 ? -1.123 6.820 -10.059 1.00 91.56 84 SER A CA 1
ATOM 613 C C . SER A 1 84 ? 0.292 6.231 -10.105 1.00 91.56 84 SER A C 1
ATOM 615 O O . SER A 1 84 ? 0.963 6.350 -11.128 1.00 91.56 84 SER A O 1
ATOM 617 N N . VAL A 1 85 ? 0.751 5.584 -9.027 1.00 92.06 85 VAL A N 1
ATOM 618 C CA . VAL A 1 85 ? 1.977 4.768 -9.047 1.00 92.06 85 VAL A CA 1
ATOM 619 C C . VAL A 1 85 ? 1.583 3.346 -9.418 1.00 92.06 85 VAL A C 1
ATOM 621 O O . VAL A 1 85 ? 1.125 2.594 -8.563 1.00 92.06 85 VAL A O 1
ATOM 624 N N . ALA A 1 86 ? 1.711 2.993 -10.695 1.00 92.69 86 ALA A N 1
ATOM 625 C CA . ALA A 1 86 ? 1.144 1.749 -11.211 1.00 92.69 86 ALA A CA 1
ATOM 626 C C . ALA A 1 86 ? 2.104 0.551 -11.218 1.00 92.69 86 ALA A C 1
ATOM 628 O O . ALA A 1 86 ? 1.631 -0.567 -11.367 1.00 92.69 86 ALA A O 1
ATOM 629 N N . ASN A 1 87 ? 3.413 0.770 -11.062 1.00 92.88 87 ASN A N 1
ATOM 630 C CA . ASN A 1 87 ? 4.441 -0.278 -11.182 1.00 92.88 87 ASN A CA 1
ATOM 631 C C . ASN A 1 87 ? 5.184 -0.552 -9.857 1.00 92.88 87 ASN A C 1
ATOM 633 O O . ASN A 1 87 ? 6.181 -1.261 -9.858 1.00 92.88 87 ASN A O 1
ATOM 637 N N . ASP A 1 88 ? 4.763 0.083 -8.761 1.00 92.50 88 ASP A N 1
ATOM 638 C CA . ASP A 1 88 ? 5.398 -0.020 -7.440 1.00 92.50 88 ASP A CA 1
ATOM 639 C C . ASP A 1 88 ? 4.338 0.185 -6.343 1.00 92.50 88 ASP A C 1
ATOM 641 O O . ASP A 1 88 ? 3.179 0.477 -6.651 1.00 92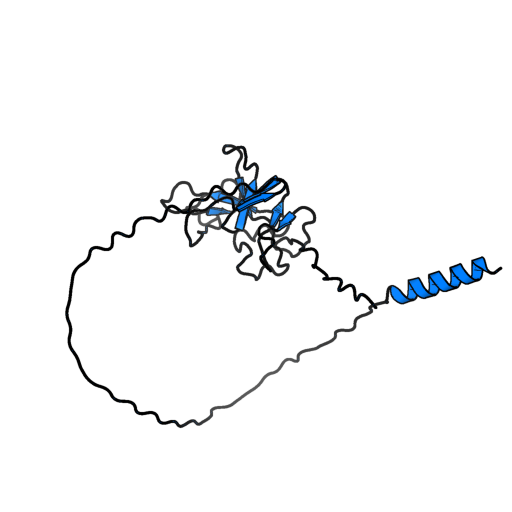.50 88 ASP A O 1
ATOM 645 N N . GLY A 1 89 ? 4.703 0.051 -5.070 1.00 91.12 89 GLY A N 1
ATOM 646 C CA . GLY A 1 89 ? 3.919 0.542 -3.941 1.00 91.12 89 GLY A CA 1
ATOM 647 C C . GLY A 1 89 ? 3.816 2.072 -3.937 1.00 91.12 89 GLY A C 1
ATOM 648 O O . GLY A 1 89 ? 4.629 2.777 -4.533 1.00 91.12 89 GLY A O 1
ATOM 649 N N . ALA A 1 90 ? 2.796 2.610 -3.270 1.00 94.69 90 ALA A N 1
ATOM 650 C CA . ALA A 1 90 ? 2.610 4.057 -3.148 1.00 94.69 90 ALA A CA 1
ATOM 651 C C . ALA A 1 90 ? 2.560 4.473 -1.681 1.00 94.69 90 ALA A C 1
ATOM 653 O O . ALA A 1 90 ? 1.714 3.976 -0.941 1.00 94.69 90 ALA A O 1
ATOM 654 N N . SER A 1 91 ? 3.418 5.404 -1.263 1.00 94.12 91 SER A N 1
ATOM 655 C CA . SER A 1 91 ? 3.384 5.946 0.097 1.00 94.12 91 SER A CA 1
ATOM 656 C C . SER A 1 91 ? 2.030 6.571 0.421 1.00 94.12 91 SER A C 1
ATOM 658 O O . SER A 1 91 ? 1.428 7.252 -0.414 1.00 94.12 91 SER A O 1
ATOM 660 N N . VAL A 1 92 ? 1.576 6.368 1.655 1.00 93.75 92 VAL A N 1
ATOM 661 C CA . VAL A 1 92 ? 0.338 6.926 2.195 1.00 93.75 92 VAL A CA 1
ATOM 662 C C . VAL A 1 92 ? 0.655 7.600 3.525 1.00 93.75 92 VAL A C 1
ATOM 664 O O . VAL A 1 92 ? 1.218 6.985 4.428 1.00 93.75 92 VAL A O 1
ATOM 667 N N . TYR A 1 93 ? 0.270 8.861 3.683 1.00 90.50 93 TYR A N 1
ATOM 668 C CA . TYR A 1 93 ? 0.458 9.591 4.935 1.00 90.50 93 TYR A CA 1
ATOM 669 C C . TYR A 1 93 ? -0.873 9.833 5.615 1.00 90.50 93 TYR A C 1
ATOM 671 O O . TYR A 1 93 ? -1.838 10.244 4.976 1.00 90.50 93 TYR A O 1
ATOM 679 N N . SER A 1 94 ? -0.900 9.613 6.929 1.00 86.88 94 SER A N 1
ATOM 680 C CA . SER A 1 94 ? -2.026 10.027 7.757 1.00 86.88 94 SER A CA 1
ATOM 681 C C . SER A 1 94 ? -2.010 11.543 7.948 1.00 86.88 94 SER A C 1
ATOM 683 O O . SER A 1 94 ? -1.000 12.151 8.320 1.00 86.88 94 SER A O 1
ATOM 685 N N . CYS A 1 95 ? -3.159 12.148 7.701 1.00 84.25 95 CYS A N 1
ATOM 686 C CA . CYS A 1 95 ? -3.446 13.544 7.942 1.00 84.25 95 CYS A CA 1
ATOM 687 C C . CYS A 1 95 ? -3.699 13.733 9.439 1.00 84.25 95 CYS A C 1
ATOM 689 O O . CYS A 1 95 ? -4.842 13.723 9.885 1.00 84.25 95 CYS A O 1
ATOM 691 N N . ASN A 1 96 ? -2.640 13.945 10.221 1.00 72.94 96 ASN A N 1
ATOM 692 C CA . ASN A 1 96 ? -2.701 14.190 11.672 1.00 72.94 96 ASN A CA 1
ATOM 693 C C . ASN A 1 96 ? -3.354 15.548 12.051 1.00 72.94 96 ASN A C 1
ATOM 695 O O . ASN A 1 96 ? -2.900 16.244 12.954 1.00 72.94 96 ASN A O 1
ATOM 699 N N . GLN A 1 97 ? -4.322 16.020 11.270 1.00 58.16 97 GLN A N 1
ATOM 700 C CA . GLN A 1 97 ? -4.921 17.355 11.354 1.00 58.16 97 GLN A CA 1
ATOM 701 C C . GLN A 1 97 ? -6.451 17.315 11.393 1.00 58.16 97 GLN A C 1
ATOM 703 O O . GLN A 1 97 ? -7.076 18.341 11.639 1.00 58.16 97 GLN A O 1
ATOM 708 N N . THR A 1 98 ? -7.064 16.160 11.151 1.00 53.56 98 THR A N 1
ATOM 709 C CA . THR A 1 98 ? -8.515 15.990 11.210 1.00 53.56 98 THR A CA 1
ATOM 710 C C . THR A 1 98 ? -8.877 15.039 12.343 1.00 53.56 98 THR A C 1
ATOM 712 O O . THR A 1 98 ? -8.198 14.035 12.517 1.00 53.56 98 THR A O 1
ATOM 715 N N . ASP A 1 99 ? -9.990 15.282 13.046 1.00 53.91 99 ASP A N 1
ATOM 716 C CA . ASP A 1 99 ? -10.604 14.347 14.019 1.00 53.91 99 ASP A CA 1
ATOM 717 C C . ASP A 1 99 ? -11.089 13.021 13.380 1.00 53.91 99 ASP A C 1
ATOM 719 O O . ASP A 1 99 ? -11.850 12.256 13.967 1.00 53.91 99 ASP A O 1
ATOM 723 N N . VAL A 1 100 ? -10.693 12.777 12.131 1.00 55.62 100 VAL A N 1
ATOM 724 C CA . VAL A 1 100 ? -10.977 11.595 11.329 1.00 55.62 100 VAL A CA 1
ATOM 725 C C . VAL A 1 100 ? -9.684 11.148 10.655 1.00 55.62 100 VAL A C 1
ATOM 727 O O . VAL A 1 100 ? -8.907 11.990 10.193 1.00 55.62 100 VAL A O 1
ATOM 730 N N . ASP A 1 101 ? -9.500 9.832 10.551 1.00 74.12 101 ASP A N 1
ATOM 731 C CA . ASP A 1 101 ? -8.395 9.178 9.847 1.00 74.12 101 ASP A CA 1
ATOM 732 C C . ASP A 1 101 ? -8.471 9.457 8.334 1.00 74.12 101 ASP A C 1
ATOM 734 O O . ASP A 1 101 ? -8.991 8.672 7.535 1.00 74.12 101 ASP A O 1
ATOM 738 N N . SER A 1 102 ? -8.013 10.644 7.936 1.00 86.56 102 SER A N 1
ATOM 739 C CA . SER A 1 102 ? -7.819 11.018 6.539 1.00 86.56 102 SER A CA 1
ATOM 740 C C . SER A 1 102 ? -6.400 10.671 6.122 1.00 86.56 102 SER A C 1
ATOM 742 O O . SER A 1 102 ? -5.468 10.784 6.915 1.00 86.56 102 SER A O 1
ATOM 744 N N . TYR A 1 103 ? -6.231 10.292 4.862 1.00 89.88 103 TYR A N 1
ATOM 745 C CA . TYR A 1 103 ? -4.944 9.909 4.302 1.00 89.88 103 TYR A CA 1
ATOM 746 C C . TYR A 1 103 ? -4.707 10.617 2.976 1.00 89.88 103 TYR A C 1
ATOM 748 O O . TYR A 1 103 ? -5.661 10.935 2.266 1.00 89.88 103 TYR A O 1
ATOM 756 N N . CYS A 1 104 ? -3.446 10.850 2.633 1.00 92.38 104 CYS A N 1
ATOM 757 C CA . CYS A 1 104 ? -3.060 11.342 1.319 1.00 92.38 104 CYS A CA 1
ATOM 758 C C . CYS A 1 104 ? -1.961 10.480 0.700 1.00 92.38 104 CYS A C 1
ATOM 760 O O . CYS A 1 104 ? -1.172 9.838 1.396 1.00 92.38 104 CYS A O 1
ATOM 762 N N . CYS A 1 105 ? -1.940 10.455 -0.626 1.00 93.38 105 CYS A N 1
ATOM 763 C CA . CYS A 1 105 ? -0.963 9.712 -1.406 1.00 93.38 105 CYS A CA 1
ATOM 764 C C . CYS A 1 105 ? 0.339 10.499 -1.570 1.00 93.38 105 CYS A C 1
ATOM 766 O O . CYS A 1 105 ? 0.296 11.722 -1.702 1.00 93.38 105 CYS A O 1
ATOM 768 N N . PHE A 1 106 ? 1.452 9.772 -1.698 1.00 90.25 106 PHE A N 1
ATOM 769 C CA . PHE A 1 106 ? 2.822 10.253 -1.913 1.00 90.25 106 PHE A CA 1
ATOM 770 C C . PHE A 1 106 ? 3.537 10.813 -0.683 1.00 90.25 106 PHE A C 1
ATOM 772 O O . PHE A 1 106 ? 2.933 11.240 0.299 1.00 90.25 106 PHE A O 1
ATOM 779 N N . ASP A 1 107 ? 4.866 10.837 -0.770 1.00 83.12 107 ASP A N 1
ATOM 780 C CA . ASP A 1 107 ? 5.719 11.400 0.268 1.00 83.12 107 ASP A CA 1
ATOM 781 C C . ASP A 1 107 ? 5.468 12.892 0.484 1.00 83.12 107 ASP A C 1
ATOM 783 O O . ASP A 1 107 ? 5.393 13.679 -0.460 1.00 83.12 107 ASP A O 1
ATOM 787 N N . ASN A 1 108 ? 5.397 13.286 1.759 1.00 81.06 108 ASN A N 1
ATOM 788 C CA . ASN A 1 108 ? 5.202 14.674 2.197 1.00 81.06 108 ASN A CA 1
ATOM 789 C C . ASN A 1 108 ? 3.917 15.327 1.660 1.00 81.06 108 ASN A C 1
ATOM 791 O O . ASN A 1 108 ? 3.855 16.554 1.512 1.00 81.06 108 ASN A O 1
ATOM 795 N N . CYS A 1 109 ? 2.895 14.524 1.364 1.00 87.56 109 CYS A N 1
ATOM 796 C CA . CYS A 1 109 ? 1.626 15.042 0.889 1.00 87.56 109 CYS A CA 1
ATOM 797 C C . CYS A 1 109 ? 0.944 15.940 1.924 1.00 87.56 109 CYS A C 1
ATOM 799 O O . CYS A 1 109 ? 1.114 15.810 3.140 1.00 87.56 109 CYS A O 1
ATOM 801 N N . LYS A 1 110 ? 0.172 16.901 1.413 1.00 87.00 110 LYS A N 1
ATOM 802 C CA . LYS A 1 110 ? -0.584 17.860 2.217 1.00 87.00 110 LYS A CA 1
ATOM 803 C C . LYS A 1 110 ? -2.066 17.653 1.967 1.00 87.00 110 LYS A C 1
ATOM 805 O O . LYS A 1 110 ? -2.556 17.953 0.888 1.00 87.00 110 LYS A O 1
ATOM 810 N N . CYS A 1 111 ? -2.789 17.218 2.989 1.00 85.94 111 CYS A N 1
ATOM 811 C CA . CYS A 1 111 ? -4.202 16.843 2.873 1.00 85.94 111 CYS A CA 1
ATOM 812 C C . CYS A 1 111 ? -5.151 18.007 2.560 1.00 85.94 111 CYS A C 1
ATOM 814 O O . CYS A 1 111 ? -6.292 17.788 2.171 1.00 85.94 111 CYS A O 1
ATOM 816 N N . ASN A 1 112 ? -4.689 19.246 2.747 1.00 85.12 112 ASN A N 1
ATOM 817 C CA . ASN A 1 112 ? -5.431 20.454 2.387 1.00 85.12 112 ASN A CA 1
ATOM 818 C C . ASN A 1 112 ? -4.992 21.041 1.031 1.00 85.12 112 ASN A C 1
ATOM 820 O O . ASN A 1 112 ? -5.378 22.153 0.680 1.00 85.12 112 ASN A O 1
ATOM 824 N N . ASP A 1 113 ? -4.138 20.336 0.289 1.00 86.12 113 ASP A N 1
ATOM 825 C CA . ASP A 1 113 ? -3.694 20.737 -1.039 1.00 86.12 113 ASP A CA 1
ATOM 826 C C . ASP A 1 113 ? -4.342 19.825 -2.086 1.00 86.12 113 ASP A C 1
ATOM 828 O O . ASP A 1 113 ? -4.109 18.619 -2.124 1.00 86.12 113 ASP A O 1
ATOM 832 N N . SER A 1 114 ? -5.136 20.430 -2.972 1.00 84.94 114 SER A N 1
ATOM 833 C CA . SER A 1 114 ? -5.840 19.758 -4.075 1.00 84.94 114 SER A CA 1
ATOM 834 C C . SER A 1 114 ? -4.936 18.998 -5.055 1.00 84.94 114 SER A C 1
ATOM 836 O O . SER A 1 114 ? -5.434 18.253 -5.894 1.00 84.94 114 SER A O 1
ATOM 838 N N . LYS A 1 115 ? -3.614 19.196 -4.982 1.00 87.81 115 LYS A N 1
ATOM 839 C CA . LYS A 1 115 ? -2.631 18.470 -5.795 1.00 87.81 115 LYS A CA 1
ATOM 840 C C . LYS A 1 115 ? -2.461 17.013 -5.382 1.00 87.81 115 LYS A C 1
ATOM 842 O O . LYS A 1 115 ? -1.988 16.223 -6.194 1.00 87.81 115 LYS A O 1
ATOM 847 N N . PHE A 1 116 ? -2.801 16.672 -4.140 1.00 89.56 116 PHE A N 1
ATOM 848 C CA . PHE A 1 116 ? -2.671 15.316 -3.627 1.00 89.56 116 PHE A CA 1
ATOM 849 C C . PHE A 1 116 ? -4.031 14.638 -3.577 1.00 89.56 116 PHE A C 1
ATOM 851 O O . PHE A 1 116 ? -5.011 15.185 -3.070 1.00 89.56 116 PHE A O 1
ATOM 858 N N . GLU A 1 117 ? -4.066 13.402 -4.062 1.00 92.44 117 GLU A N 1
ATOM 859 C CA . GLU A 1 117 ? -5.195 12.520 -3.821 1.00 92.44 117 GLU A CA 1
ATOM 860 C C . GLU A 1 117 ? -5.322 12.296 -2.309 1.00 92.44 117 GLU A C 1
ATOM 862 O O . GLU A 1 117 ? -4.374 11.864 -1.649 1.00 92.44 117 GLU A O 1
ATOM 867 N N . THR A 1 118 ? -6.483 12.656 -1.766 1.00 91.56 118 THR A N 1
ATOM 868 C CA . THR A 1 118 ? -6.807 12.537 -0.344 1.00 91.56 118 THR A CA 1
ATOM 869 C C . THR A 1 118 ? -8.074 11.709 -0.210 1.00 91.56 118 THR A C 1
ATOM 871 O O . THR A 1 118 ? -9.036 11.909 -0.952 1.00 91.56 118 THR A O 1
ATOM 874 N N . PHE A 1 119 ? -8.082 10.783 0.738 1.00 90.12 119 PHE A N 1
ATOM 875 C CA . PHE A 1 119 ? -9.150 9.811 0.920 1.00 90.12 119 PHE A CA 1
ATOM 876 C C . PHE A 1 119 ? -9.350 9.481 2.399 1.00 90.12 119 PHE A C 1
ATOM 878 O O . PHE A 1 119 ? -8.580 9.895 3.269 1.00 90.12 119 PHE A O 1
ATOM 885 N N . LYS A 1 120 ? -10.433 8.760 2.687 1.00 88.44 120 LYS A N 1
ATOM 886 C CA . LYS A 1 120 ? -10.828 8.346 4.035 1.00 88.44 120 LYS A CA 1
ATOM 887 C C . LYS A 1 120 ? -11.348 6.923 3.976 1.00 88.44 120 LYS A C 1
ATOM 889 O O . LYS A 1 120 ? -12.092 6.588 3.056 1.00 88.44 120 LYS A O 1
ATOM 894 N N . PHE A 1 121 ? -11.021 6.121 4.979 1.00 82.56 121 PHE A N 1
ATOM 895 C CA . PHE A 1 121 ? -11.657 4.820 5.141 1.00 82.56 121 PHE A CA 1
ATOM 896 C C . PHE A 1 121 ? -12.974 4.988 5.894 1.00 82.56 121 PHE A C 1
ATOM 898 O O . PHE A 1 121 ? -13.051 5.684 6.905 1.00 82.56 121 PHE A O 1
ATOM 905 N N . THR A 1 122 ? -14.033 4.365 5.388 1.00 74.31 122 THR A N 1
ATOM 906 C CA . THR A 1 122 ? -15.324 4.316 6.075 1.00 74.31 122 THR A CA 1
ATOM 907 C C . THR A 1 122 ? -15.336 3.107 7.002 1.00 74.31 122 THR A C 1
ATOM 909 O O . THR A 1 122 ? -15.434 1.977 6.528 1.00 74.31 122 THR A O 1
ATOM 912 N N . GLY A 1 123 ? -15.223 3.313 8.312 1.00 65.25 123 GLY A N 1
ATOM 913 C CA . GLY A 1 123 ? -15.214 2.210 9.271 1.00 65.25 123 GLY A CA 1
ATOM 914 C C . GLY A 1 123 ? -14.601 2.584 10.614 1.00 65.25 123 GLY A C 1
ATOM 915 O O . GLY A 1 123 ? -14.141 3.703 10.804 1.00 65.25 123 GLY A O 1
ATOM 916 N N . THR A 1 124 ? -14.658 1.638 11.548 1.00 68.06 124 THR A N 1
ATOM 917 C CA . THR A 1 124 ? -14.009 1.689 12.867 1.00 68.06 124 THR A CA 1
ATOM 918 C C . THR A 1 124 ? -12.487 1.827 12.763 1.00 68.06 124 THR A C 1
ATOM 920 O O . THR A 1 124 ? -11.926 1.605 11.694 1.00 68.06 124 THR A O 1
ATOM 923 N N . ASP A 1 125 ? -11.847 2.111 13.899 1.00 75.94 125 ASP A N 1
ATOM 924 C CA . ASP A 1 125 ? -10.399 2.267 14.084 1.00 75.94 125 ASP A CA 1
ATOM 925 C C . ASP A 1 125 ? -9.545 1.312 13.226 1.00 75.94 125 ASP A C 1
ATOM 927 O O . ASP A 1 125 ? -9.821 0.111 13.123 1.00 75.94 125 ASP A O 1
ATOM 931 N N . VAL A 1 126 ? -8.485 1.849 12.619 1.00 81.94 126 VAL A N 1
ATOM 932 C CA . VAL A 1 126 ? -7.538 1.106 11.775 1.00 81.94 126 VAL A CA 1
ATOM 933 C C . VAL A 1 126 ? -6.520 0.365 12.647 1.00 81.94 126 VAL A C 1
ATOM 935 O O . VAL A 1 126 ? -5.968 0.932 13.587 1.00 81.94 126 VAL A O 1
ATOM 938 N N . TYR A 1 127 ? -6.234 -0.901 12.329 1.00 84.75 127 TYR A N 1
ATOM 939 C CA . TYR A 1 127 ? -5.343 -1.736 13.135 1.00 84.75 127 TYR A CA 1
ATOM 940 C C . TYR A 1 127 ? -4.536 -2.771 12.341 1.00 84.75 127 TYR A C 1
ATOM 942 O O . TYR A 1 127 ? -4.955 -3.154 11.248 1.00 84.75 127 TYR A O 1
ATOM 950 N N . PRO A 1 128 ? -3.387 -3.252 12.863 1.00 87.75 128 PRO A N 1
ATOM 951 C CA . PRO A 1 128 ? -2.631 -4.326 12.226 1.00 87.75 128 PRO A CA 1
ATOM 952 C C . PRO A 1 128 ? -3.373 -5.672 12.318 1.00 87.75 128 PRO A C 1
ATOM 954 O O . PRO A 1 128 ? -3.687 -6.163 13.401 1.00 87.75 128 PRO A O 1
ATOM 957 N N . LEU A 1 129 ? -3.626 -6.280 11.160 1.00 87.06 129 LEU A N 1
ATOM 9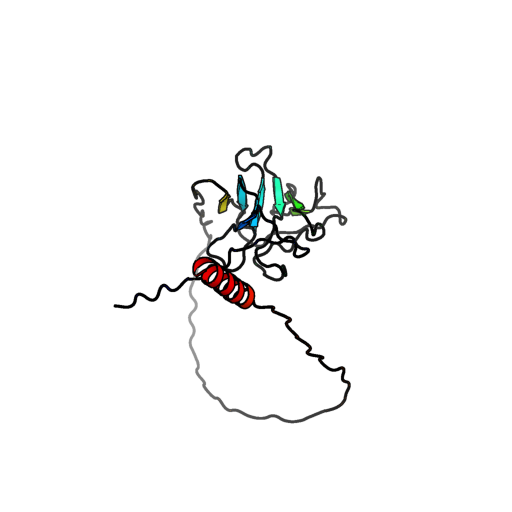58 C CA . LEU A 1 129 ? -4.195 -7.617 10.992 1.00 87.06 129 LEU A CA 1
ATOM 959 C C . LEU A 1 129 ? -3.175 -8.732 11.143 1.00 87.06 129 LEU A C 1
ATOM 961 O O . LEU A 1 129 ? -3.574 -9.818 11.511 1.00 87.06 129 LEU A O 1
ATOM 965 N N . THR A 1 130 ? -1.920 -8.532 10.751 1.00 89.31 130 THR A N 1
ATOM 966 C CA . THR A 1 130 ? -0.837 -9.522 10.869 1.00 89.31 130 THR A CA 1
ATOM 967 C C . THR A 1 130 ? 0.488 -8.862 10.496 1.00 89.31 130 THR A C 1
ATOM 969 O O . THR A 1 130 ? 0.483 -7.862 9.779 1.00 89.31 130 THR A O 1
ATOM 972 N N . ILE A 1 131 ? 1.609 -9.423 10.949 1.00 88.88 131 ILE A N 1
ATOM 973 C CA . ILE A 1 131 ? 2.955 -9.087 10.472 1.00 88.88 131 ILE A CA 1
ATOM 974 C C . ILE A 1 131 ? 3.445 -10.281 9.655 1.00 88.88 131 ILE A C 1
ATOM 976 O O . ILE A 1 131 ? 3.513 -11.402 10.161 1.00 88.88 131 ILE A O 1
ATOM 980 N N . ILE A 1 132 ? 3.733 -10.063 8.371 1.00 86.19 132 ILE A N 1
ATOM 981 C CA . ILE A 1 132 ? 4.144 -11.141 7.468 1.00 86.19 132 ILE A CA 1
ATOM 982 C C . ILE A 1 132 ? 5.500 -11.681 7.925 1.00 86.19 132 ILE A C 1
ATOM 984 O O . ILE A 1 132 ? 6.458 -10.924 8.055 1.00 86.19 132 ILE A O 1
ATOM 988 N N . GLY A 1 133 ? 5.576 -12.996 8.141 1.00 82.31 133 GLY A N 1
ATOM 989 C CA . GLY A 1 133 ? 6.778 -13.671 8.639 1.00 82.31 133 GLY A CA 1
ATOM 990 C C . GLY A 1 133 ? 6.800 -13.897 10.155 1.00 82.31 133 GLY A C 1
ATOM 991 O O . GLY A 1 133 ? 7.718 -14.549 10.646 1.00 82.31 133 GLY A O 1
ATOM 992 N N . GLU A 1 134 ? 5.784 -13.440 10.894 1.00 82.94 134 GLU A N 1
ATOM 993 C CA . GLU A 1 134 ? 5.698 -13.603 12.350 1.00 82.94 134 GLU A CA 1
ATOM 994 C C . GLU A 1 134 ? 4.462 -14.398 12.790 1.00 82.94 134 GLU A C 1
ATOM 996 O O . GLU A 1 134 ? 3.436 -14.449 12.108 1.00 82.94 134 GLU A O 1
ATOM 1001 N N . ALA A 1 135 ? 4.557 -15.045 13.957 1.00 70.38 135 ALA A N 1
ATOM 1002 C CA . ALA A 1 135 ? 3.420 -15.730 14.558 1.00 70.38 135 ALA A CA 1
ATOM 1003 C C . ALA A 1 135 ? 2.374 -14.701 15.013 1.00 70.38 135 ALA A C 1
ATOM 1005 O O . ALA A 1 135 ? 2.658 -13.780 15.780 1.00 70.38 135 ALA A O 1
ATOM 1006 N N . PHE A 1 136 ? 1.147 -14.867 14.527 1.00 62.94 136 PHE A N 1
ATOM 1007 C CA . PHE A 1 136 ? 0.075 -13.907 14.727 1.00 62.94 136 PHE A CA 1
ATOM 1008 C C . PHE A 1 136 ? -0.324 -13.776 16.206 1.00 62.94 136 PHE A C 1
ATOM 1010 O O . PHE A 1 136 ? -0.879 -14.708 16.788 1.00 62.94 136 PHE A O 1
ATOM 1017 N N . THR A 1 137 ? -0.090 -12.603 16.803 1.00 50.72 137 THR A N 1
ATOM 1018 C CA . THR A 1 137 ? -0.548 -12.271 18.163 1.00 50.72 137 THR A CA 1
ATOM 1019 C C . THR A 1 137 ? -1.612 -11.180 18.054 1.00 50.72 137 THR A C 1
ATOM 1021 O O . THR A 1 137 ? -1.307 -9.992 18.075 1.00 50.72 137 THR A O 1
ATOM 1024 N N . GLN A 1 138 ? -2.874 -11.563 17.838 1.00 50.19 138 GLN A N 1
ATOM 1025 C CA . GLN A 1 138 ? -3.967 -10.592 17.739 1.00 50.19 138 GLN A CA 1
ATOM 1026 C C . GLN A 1 138 ? -4.325 -10.071 19.139 1.00 50.19 138 GLN A C 1
ATOM 1028 O O . GLN A 1 138 ? -4.869 -10.815 19.951 1.00 50.19 138 GLN A O 1
ATOM 1033 N N . THR A 1 139 ? -4.050 -8.800 19.429 1.00 47.03 139 THR A N 1
ATOM 1034 C CA . THR A 1 139 ? -4.452 -8.132 20.687 1.00 47.03 139 THR A CA 1
ATOM 1035 C C . THR A 1 139 ? -5.652 -7.195 20.526 1.00 47.03 139 THR A C 1
ATOM 1037 O O . THR A 1 139 ? -5.981 -6.452 21.452 1.00 47.03 139 THR A O 1
ATOM 1040 N N . HIS A 1 140 ? -6.362 -7.242 19.392 1.00 48.16 140 HIS A N 1
ATOM 1041 C CA . HIS A 1 140 ? -7.558 -6.424 19.192 1.00 48.16 140 HIS A CA 1
ATOM 1042 C C . HIS A 1 140 ? -8.736 -6.936 20.023 1.00 48.16 140 HIS A C 1
ATOM 1044 O O . HIS A 1 140 ? -9.505 -7.799 19.615 1.00 48.16 140 HIS A O 1
ATOM 1050 N N . THR A 1 141 ? -8.889 -6.352 21.209 1.00 44.06 141 THR A N 1
ATOM 1051 C CA . THR A 1 141 ? -10.146 -6.384 21.953 1.00 44.06 141 THR A CA 1
ATOM 1052 C C . THR A 1 141 ? -10.993 -5.234 21.425 1.00 44.06 141 THR A C 1
ATOM 1054 O O . THR A 1 141 ? -10.686 -4.074 21.696 1.00 44.06 141 THR A O 1
ATOM 1057 N N . SER A 1 142 ? -12.033 -5.521 20.635 1.00 45.12 142 SER A N 1
ATOM 1058 C CA . SER A 1 142 ? -13.034 -4.508 20.289 1.00 45.12 142 SER A CA 1
ATOM 1059 C C . SER A 1 142 ? -13.668 -3.991 21.577 1.00 45.12 142 SER A C 1
ATOM 1061 O O . SER A 1 142 ? -14.537 -4.640 22.158 1.00 45.12 142 SER A O 1
ATOM 1063 N N . THR A 1 143 ? -13.241 -2.818 22.036 1.00 41.66 143 THR A N 1
ATOM 1064 C CA . THR A 1 143 ? -13.954 -2.100 23.087 1.00 41.66 143 THR A CA 1
ATOM 1065 C C . THR A 1 143 ? -15.260 -1.618 22.474 1.00 41.66 143 THR A C 1
ATOM 1067 O O . THR A 1 143 ? -15.289 -0.643 21.725 1.00 41.66 143 THR A O 1
ATOM 1070 N N . ALA A 1 144 ? -16.353 -2.332 22.745 1.00 44.31 144 ALA A N 1
ATOM 1071 C CA . ALA A 1 144 ? -17.684 -1.862 22.406 1.00 44.31 144 ALA A CA 1
ATOM 1072 C C . ALA A 1 144 ? -17.903 -0.511 23.102 1.00 44.31 144 ALA A C 1
ATOM 1074 O O . ALA A 1 144 ? -17.988 -0.431 24.328 1.00 44.31 144 ALA A O 1
ATOM 1075 N N . LYS A 1 145 ? -17.963 0.567 22.317 1.00 45.28 145 LYS A N 1
ATOM 1076 C CA . LYS A 1 145 ? -18.379 1.882 22.804 1.00 45.28 145 LYS A CA 1
ATOM 1077 C C . LYS A 1 145 ? -19.788 1.736 23.402 1.00 45.28 145 LYS A C 1
ATOM 1079 O O . LYS A 1 145 ? -20.667 1.225 22.705 1.00 45.28 145 LYS A O 1
ATOM 1084 N N . PRO A 1 146 ? -20.040 2.153 24.655 1.00 38.25 146 PRO A N 1
ATOM 1085 C CA . PRO A 1 146 ? -21.371 2.052 25.233 1.00 38.25 146 PRO A CA 1
ATOM 1086 C C . PRO A 1 146 ? -22.329 2.941 24.435 1.00 38.25 146 PRO A C 1
ATOM 1088 O O . PRO A 1 146 ? -22.158 4.158 24.354 1.00 38.25 146 PRO A O 1
ATOM 1091 N N . SER A 1 147 ? -23.332 2.315 23.821 1.00 42.31 147 SER A N 1
ATOM 1092 C CA . SER A 1 147 ? -24.481 3.017 23.260 1.00 42.31 147 SER A CA 1
ATOM 1093 C C . SER A 1 147 ? -25.297 3.580 24.422 1.00 42.31 147 SER A C 1
ATOM 1095 O O . SER A 1 147 ? -25.947 2.833 25.154 1.00 42.31 147 SER A O 1
ATOM 1097 N N . ALA A 1 148 ? -25.253 4.896 24.623 1.00 46.28 148 ALA A N 1
ATOM 1098 C CA . ALA A 1 148 ? -26.181 5.580 25.510 1.00 46.28 148 ALA A CA 1
ATOM 1099 C C . ALA A 1 148 ? -27.555 5.622 24.825 1.00 46.28 148 ALA A C 1
ATOM 1101 O O . ALA A 1 148 ? -27.859 6.544 24.074 1.00 46.28 148 ALA A O 1
ATOM 1102 N N . THR A 1 149 ? -28.374 4.593 25.052 1.00 44.00 149 THR A N 1
ATOM 1103 C CA . THR A 1 149 ? -29.787 4.601 24.655 1.00 44.00 149 THR A CA 1
ATOM 1104 C C . THR A 1 149 ? -30.616 4.932 25.890 1.00 44.00 149 THR A C 1
ATOM 1106 O O . THR A 1 149 ? -30.876 4.073 26.730 1.00 44.00 149 THR A O 1
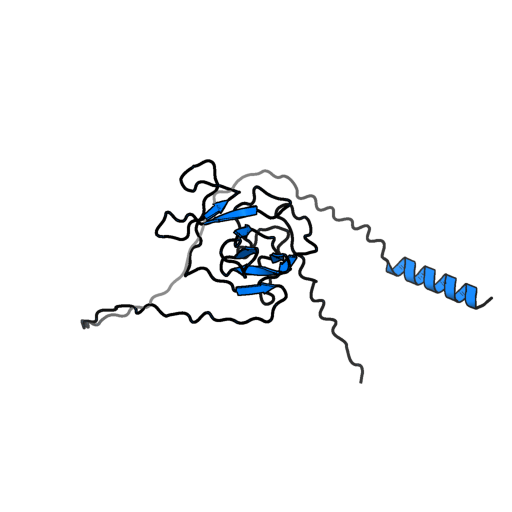ATOM 1109 N N . SER A 1 150 ? -30.978 6.206 26.032 1.00 43.53 150 SER A N 1
ATOM 1110 C CA . SER A 1 150 ? -31.944 6.662 27.032 1.00 43.53 150 SER A CA 1
ATOM 1111 C C . SER A 1 150 ? -33.315 6.056 26.729 1.00 43.53 150 SER A C 1
ATOM 1113 O O . SER A 1 150 ? -33.824 6.182 25.617 1.00 43.53 150 SER A O 1
ATOM 1115 N N . GLY A 1 151 ? -33.895 5.376 27.716 1.00 37.78 151 GLY A N 1
ATOM 1116 C CA . GLY A 1 151 ? -35.233 4.799 27.643 1.00 37.78 151 GLY A CA 1
ATOM 1117 C C . GLY A 1 151 ? -36.338 5.797 27.994 1.00 37.78 151 GLY A C 1
ATOM 1118 O O . GLY A 1 151 ? -36.141 6.643 28.863 1.00 37.78 151 GLY A O 1
ATOM 1119 N N . ALA A 1 152 ? -37.485 5.650 27.320 1.00 39.25 152 ALA A N 1
ATOM 1120 C CA . ALA A 1 152 ? -38.878 5.841 27.775 1.00 39.25 152 ALA A CA 1
ATOM 1121 C C . ALA A 1 152 ? -39.765 6.138 26.547 1.00 39.25 152 ALA A C 1
ATOM 1123 O O . ALA A 1 152 ? -39.323 6.834 25.644 1.00 39.25 152 ALA A O 1
ATOM 1124 N N . SER A 1 153 ? -41.035 5.764 26.410 1.00 37.66 153 SER A N 1
ATOM 1125 C CA . SER A 1 153 ? -41.931 4.767 27.001 1.00 37.66 153 SER A CA 1
ATOM 1126 C C . SER A 1 153 ? -43.185 4.776 26.107 1.00 37.66 153 SER A C 1
ATOM 1128 O O . SER A 1 153 ? -43.586 5.830 25.626 1.00 37.66 153 SER A O 1
ATOM 1130 N N . SER A 1 154 ? -43.782 3.601 25.922 1.00 39.59 154 SER A N 1
ATOM 1131 C CA . SER A 1 154 ? -45.214 3.294 25.756 1.00 39.59 154 SER A CA 1
ATOM 1132 C C . SER A 1 154 ? -46.154 4.229 24.970 1.00 39.59 154 SER A C 1
ATOM 1134 O O . SER A 1 154 ? -46.495 5.321 25.409 1.00 39.59 154 SER A O 1
ATOM 1136 N N . GLY A 1 155 ? -46.764 3.672 23.918 1.00 35.16 155 GLY A N 1
ATOM 1137 C CA . GLY A 1 155 ? -48.003 4.171 23.316 1.00 35.16 155 GLY A CA 1
ATOM 1138 C C . GLY A 1 155 ? -48.601 3.149 22.350 1.00 35.16 155 GLY A C 1
ATOM 1139 O O . GLY A 1 155 ? -48.208 3.086 21.191 1.00 35.16 155 GLY A O 1
ATOM 1140 N N . ALA A 1 156 ? -49.512 2.310 22.844 1.00 40.66 156 ALA A N 1
ATOM 1141 C CA . ALA A 1 156 ? -50.264 1.340 22.054 1.00 40.66 156 ALA A CA 1
ATOM 1142 C C . ALA A 1 156 ? -51.458 2.002 21.346 1.00 40.66 156 ALA A C 1
ATOM 1144 O O . ALA A 1 156 ? -52.186 2.758 21.985 1.00 40.66 156 ALA A O 1
ATOM 1145 N N . ALA A 1 157 ? -51.710 1.644 20.082 1.00 38.19 157 ALA A N 1
ATOM 1146 C CA . ALA A 1 157 ? -53.052 1.638 19.492 1.00 38.19 157 ALA A CA 1
ATOM 1147 C C . ALA A 1 157 ? -53.117 0.755 18.226 1.00 38.19 157 ALA A C 1
ATOM 1149 O O . ALA A 1 157 ? -52.423 0.974 17.237 1.00 38.19 157 ALA A O 1
ATOM 1150 N N . THR A 1 158 ? -53.987 -0.246 18.319 1.00 35.75 158 THR A N 1
ATOM 1151 C CA . THR A 1 158 ? -54.665 -1.094 17.319 1.00 35.75 158 THR A CA 1
ATOM 1152 C C . THR A 1 158 ? -55.146 -0.264 16.105 1.00 35.75 158 THR A C 1
ATOM 1154 O O . THR A 1 158 ? -55.552 0.879 16.281 1.00 35.75 158 THR A O 1
ATOM 1157 N N . THR A 1 159 ? -55.202 -0.726 14.847 1.00 34.94 159 THR A N 1
ATOM 1158 C CA . THR A 1 159 ? -56.219 -1.638 14.265 1.00 34.94 159 THR A CA 1
ATOM 1159 C C . THR A 1 159 ? -56.016 -1.713 12.736 1.00 34.94 159 THR A C 1
ATOM 1161 O O . THR A 1 159 ? -55.655 -0.705 12.137 1.00 34.94 159 THR A O 1
ATOM 1164 N N . GLY A 1 160 ? -56.375 -2.836 12.097 1.00 33.88 160 GLY A N 1
ATOM 1165 C CA . GLY A 1 160 ? -56.975 -2.811 10.748 1.00 33.88 160 GLY A CA 1
ATOM 1166 C C . GLY A 1 160 ? -56.216 -3.524 9.626 1.00 33.88 160 GLY A C 1
ATOM 1167 O O . GLY A 1 160 ? -55.316 -2.964 9.015 1.00 33.88 160 GLY A O 1
ATOM 1168 N N . ALA A 1 161 ? -56.642 -4.751 9.320 1.00 41.25 161 ALA A N 1
ATOM 1169 C CA . ALA A 1 161 ? -56.237 -5.540 8.158 1.00 41.25 161 ALA A CA 1
ATOM 1170 C C . ALA A 1 161 ? -56.737 -4.944 6.828 1.00 41.25 161 ALA A C 1
ATOM 1172 O O . ALA A 1 161 ? -57.770 -4.283 6.825 1.00 41.25 161 ALA A O 1
ATOM 1173 N N . THR A 1 162 ? -56.085 -5.278 5.702 1.00 32.44 162 THR A N 1
ATOM 1174 C CA . THR A 1 162 ? -56.730 -5.778 4.462 1.00 32.44 162 THR A CA 1
ATOM 1175 C C . THR A 1 162 ? -55.665 -6.293 3.484 1.00 32.44 162 THR A C 1
ATOM 1177 O O . THR A 1 162 ? -54.731 -5.582 3.124 1.00 32.44 162 THR A O 1
ATOM 1180 N N . ILE A 1 163 ? -55.828 -7.547 3.059 1.00 45.59 163 ILE A N 1
ATOM 1181 C CA . ILE A 1 163 ? -55.128 -8.181 1.938 1.00 45.59 163 ILE A CA 1
ATOM 1182 C C . ILE A 1 163 ? -55.993 -7.988 0.694 1.00 45.59 163 ILE A C 1
ATOM 1184 O O . ILE A 1 163 ? -57.159 -8.371 0.716 1.00 45.59 163 ILE A O 1
ATOM 1188 N N . THR A 1 164 ? -55.405 -7.512 -0.403 1.00 32.97 164 THR A N 1
ATOM 1189 C CA . THR A 1 164 ? -55.921 -7.793 -1.751 1.00 32.97 164 THR A CA 1
ATOM 1190 C C . THR A 1 164 ? -54.780 -7.714 -2.755 1.00 32.97 164 THR A C 1
ATOM 1192 O O . THR A 1 164 ? -54.178 -6.660 -2.941 1.00 32.97 164 THR A O 1
ATOM 1195 N N . GLY A 1 165 ? -54.468 -8.848 -3.384 1.00 37.41 165 GLY A N 1
ATOM 1196 C CA . GLY A 1 165 ? -53.720 -8.872 -4.636 1.00 37.41 165 GLY A CA 1
ATOM 1197 C C . GLY A 1 165 ? -54.632 -8.543 -5.816 1.00 37.41 165 GLY A C 1
ATOM 1198 O O . GLY A 1 165 ? -55.852 -8.594 -5.674 1.00 37.41 165 GLY A O 1
ATOM 1199 N N . THR A 1 166 ? -54.042 -8.219 -6.968 1.00 35.56 166 THR A N 1
ATOM 1200 C CA . THR A 1 166 ? -54.316 -8.797 -8.303 1.00 35.56 166 THR A CA 1
ATOM 1201 C C . THR A 1 166 ? -53.475 -8.057 -9.355 1.00 35.56 166 THR A C 1
ATOM 1203 O O . THR A 1 166 ? -53.202 -6.866 -9.242 1.00 35.56 166 THR A O 1
ATOM 1206 N N . SER A 1 167 ? -53.027 -8.840 -10.332 1.00 35.25 167 SER A N 1
ATOM 1207 C CA . SER A 1 167 ? -52.110 -8.572 -11.438 1.00 35.25 167 SER A CA 1
ATOM 1208 C C . SER A 1 167 ? -52.667 -7.736 -12.606 1.00 35.25 167 SER A C 1
ATOM 1210 O O . SER A 1 167 ? -53.872 -7.532 -12.718 1.00 35.25 167 SER A O 1
ATOM 1212 N N . ALA A 1 168 ? -51.746 -7.473 -13.554 1.00 34.94 168 ALA A N 1
ATOM 1213 C CA . ALA A 1 168 ? -51.905 -7.057 -14.962 1.00 34.94 168 ALA A CA 1
ATOM 1214 C C . ALA A 1 168 ? -52.067 -5.534 -15.173 1.00 34.94 168 ALA A C 1
ATOM 1216 O O . ALA A 1 168 ? -52.740 -4.874 -14.401 1.00 34.94 168 ALA A O 1
ATOM 1217 N N . SER A 1 169 ? -51.441 -4.874 -16.155 1.00 31.20 169 SER A N 1
ATOM 1218 C CA . SER A 1 169 ? -51.090 -5.294 -17.521 1.00 31.20 169 SER A CA 1
ATOM 1219 C C . SER A 1 169 ? -50.086 -4.317 -18.183 1.00 31.20 169 SER A C 1
ATOM 1221 O O . SER A 1 169 ? -50.224 -3.105 -18.048 1.00 31.20 169 SER A O 1
ATOM 1223 N N . SER A 1 170 ? -49.121 -4.854 -18.947 1.00 38.03 170 SER A N 1
ATOM 1224 C CA . SER A 1 170 ? -48.487 -4.209 -20.133 1.00 38.03 170 SER A CA 1
ATOM 1225 C C . SER A 1 170 ? -49.524 -4.113 -21.284 1.00 38.03 170 SER A C 1
ATOM 1227 O O . SER A 1 170 ? -50.577 -4.728 -21.104 1.00 38.03 170 SER A O 1
ATOM 1229 N N . PRO A 1 171 ? -49.322 -3.479 -22.470 1.00 50.03 171 PRO A N 1
ATOM 1230 C CA . PRO A 1 171 ? -48.104 -3.042 -23.189 1.00 50.03 171 PRO A CA 1
ATOM 1231 C C . PRO A 1 171 ? -48.215 -1.536 -23.592 1.00 50.03 171 PRO A C 1
ATOM 1233 O O . PRO A 1 171 ? -49.055 -0.839 -23.045 1.00 50.03 171 PRO A O 1
ATOM 1236 N N . SER A 1 172 ? -47.451 -0.867 -24.460 1.00 35.53 172 SER A N 1
ATOM 1237 C CA . SER A 1 172 ? -46.779 -1.195 -25.723 1.00 35.53 172 SER A CA 1
ATOM 1238 C C . SER A 1 172 ? -45.854 -0.007 -26.058 1.00 35.53 172 SER A C 1
ATOM 1240 O O . SER A 1 172 ? -46.215 1.140 -25.817 1.00 35.53 172 SER A O 1
ATOM 1242 N N . ALA A 1 173 ? -44.594 -0.263 -26.399 1.00 33.78 173 ALA A N 1
ATOM 1243 C CA . ALA A 1 173 ? -44.053 -0.210 -27.762 1.00 33.78 173 ALA A CA 1
ATOM 1244 C C . ALA A 1 173 ? -43.787 1.200 -28.323 1.00 33.78 173 ALA A C 1
ATOM 1246 O O . ALA A 1 173 ? -44.686 1.962 -28.659 1.00 33.78 173 ALA A O 1
ATOM 1247 N N . GLY A 1 174 ? -42.495 1.449 -28.518 1.00 32.28 174 GLY A N 1
ATOM 1248 C CA . GLY A 1 174 ? -41.923 2.467 -29.386 1.00 32.28 174 GLY A CA 1
ATOM 1249 C C . GLY A 1 174 ? -40.500 2.037 -29.734 1.00 32.28 174 GLY A C 1
ATOM 1250 O O . GLY A 1 174 ? -39.547 2.494 -29.113 1.00 32.28 174 GLY A O 1
ATOM 1251 N N . ALA A 1 175 ? -40.391 1.071 -30.652 1.00 36.66 175 ALA A N 1
ATOM 1252 C CA . ALA A 1 175 ? -39.180 0.778 -31.422 1.00 36.66 175 ALA A CA 1
ATOM 1253 C C . ALA A 1 175 ? -38.865 2.011 -32.300 1.00 36.66 175 ALA A C 1
ATOM 1255 O O . ALA A 1 175 ? -39.758 2.809 -32.568 1.00 36.66 175 ALA A O 1
ATOM 1256 N N . ASP A 1 176 ? -37.650 2.349 -32.710 1.00 33.53 176 ASP A N 1
ATOM 1257 C CA . ASP A 1 176 ? -36.622 1.643 -33.482 1.00 33.53 176 ASP A CA 1
ATOM 1258 C C . ASP A 1 176 ? -35.524 2.739 -33.664 1.00 33.53 176 ASP A C 1
ATOM 1260 O O . ASP A 1 176 ? -35.841 3.923 -33.688 1.00 33.53 176 ASP A O 1
ATOM 1264 N N . THR A 1 177 ? -34.214 2.558 -33.837 1.00 36.75 177 THR A N 1
ATOM 1265 C CA . THR A 1 177 ? -33.526 1.717 -34.815 1.00 36.75 177 THR A CA 1
ATOM 1266 C C . THR A 1 177 ? -32.001 1.931 -34.685 1.00 36.75 177 THR A C 1
ATOM 1268 O O . THR A 1 177 ? -31.539 3.063 -34.592 1.00 36.75 177 THR A O 1
ATOM 1271 N N . ARG A 1 178 ? -31.249 0.824 -34.805 1.00 35.34 178 ARG A N 1
ATOM 1272 C CA . ARG A 1 178 ? -29.950 0.631 -35.504 1.00 35.34 178 ARG A CA 1
ATOM 1273 C C . ARG A 1 178 ? -28.727 1.519 -35.198 1.00 35.34 178 ARG A C 1
ATOM 1275 O O . ARG A 1 178 ? -28.649 2.660 -35.626 1.00 35.34 178 ARG A O 1
ATOM 1282 N N . SER A 1 179 ? -27.640 0.868 -34.762 1.00 40.47 179 SER A N 1
ATOM 1283 C CA . SER A 1 179 ? -26.542 0.387 -35.643 1.00 40.47 179 SER A CA 1
ATOM 1284 C C . SER A 1 179 ? -25.338 -0.029 -34.774 1.00 40.47 179 SER A C 1
ATOM 1286 O O . SER A 1 179 ? -24.693 0.803 -34.152 1.00 40.47 179 SER A O 1
ATOM 1288 N N . SER A 1 180 ? -25.140 -1.320 -34.500 1.00 39.38 180 SER A N 1
ATOM 1289 C CA . SER A 1 180 ? -24.264 -2.238 -35.252 1.00 39.38 180 SER A CA 1
ATOM 1290 C C . SER A 1 180 ? -22.787 -1.829 -35.310 1.00 39.38 180 SER A C 1
ATOM 1292 O O . SER A 1 180 ? -22.393 -1.036 -36.158 1.00 39.38 180 SER A O 1
ATOM 1294 N N . SER A 1 181 ? -21.948 -2.512 -34.521 1.00 42.75 181 SER A N 1
ATOM 1295 C CA . SER A 1 181 ? -20.617 -2.976 -34.950 1.00 42.75 181 SER A CA 1
ATOM 1296 C C . SER A 1 181 ? -20.173 -4.194 -34.130 1.00 42.75 181 SER A C 1
ATOM 1298 O O . SER A 1 181 ? -19.672 -4.100 -33.019 1.00 42.75 181 SER A O 1
ATOM 1300 N N . LYS A 1 182 ? -20.490 -5.346 -34.724 1.00 42.44 182 LYS A N 1
ATOM 1301 C CA . LYS A 1 182 ? -19.858 -6.674 -34.699 1.00 42.44 182 LYS A CA 1
ATOM 1302 C C . LYS A 1 182 ? -18.773 -6.933 -33.641 1.00 42.44 182 LYS A C 1
ATOM 1304 O O . LYS A 1 182 ? -17.642 -6.473 -33.745 1.00 42.44 182 LYS A O 1
ATOM 1309 N N . SER A 1 183 ? -19.135 -7.821 -32.716 1.00 43.72 183 SER A N 1
ATOM 1310 C CA . SER A 1 183 ? -18.226 -8.703 -31.987 1.00 43.72 183 SER A CA 1
ATOM 1311 C C . SER A 1 183 ? -17.448 -9.571 -32.979 1.00 43.72 183 SER A C 1
ATOM 1313 O O . SER A 1 183 ? -18.046 -10.320 -33.753 1.00 43.72 183 SER A O 1
ATOM 1315 N N . THR A 1 184 ? -16.122 -9.458 -32.949 1.00 44.06 184 THR A N 1
ATOM 1316 C CA . THR A 1 184 ? -15.210 -10.392 -33.609 1.00 44.06 184 THR A CA 1
ATOM 1317 C C . THR A 1 184 ? -14.524 -11.197 -32.520 1.00 44.06 184 THR A C 1
ATOM 1319 O O . THR A 1 184 ? -13.549 -10.772 -31.906 1.00 44.06 184 THR A O 1
ATOM 1322 N N . ALA A 1 185 ? -15.088 -12.374 -32.280 1.00 46.53 185 ALA A N 1
ATOM 1323 C CA . ALA A 1 185 ? -14.424 -13.474 -31.616 1.00 46.53 185 ALA A CA 1
ATOM 1324 C C . ALA A 1 185 ? -13.366 -14.054 -32.563 1.00 46.53 185 ALA A C 1
ATOM 1326 O O . ALA A 1 185 ? -13.721 -14.597 -33.606 1.00 46.53 185 ALA A O 1
ATOM 1327 N N . ILE A 1 186 ? -12.087 -13.963 -32.195 1.00 41.78 186 ILE A N 1
ATOM 1328 C CA . ILE A 1 186 ? -11.026 -14.835 -32.717 1.00 41.78 186 ILE A CA 1
ATOM 1329 C C . ILE A 1 186 ? -10.102 -15.169 -31.544 1.00 41.78 186 ILE A C 1
ATOM 1331 O O . ILE A 1 186 ? -9.126 -14.480 -31.267 1.00 41.78 186 ILE A O 1
ATOM 1335 N N . GLY A 1 187 ? -10.456 -16.231 -30.825 1.00 38.28 187 GLY A N 1
ATOM 1336 C CA . GLY A 1 187 ? -9.510 -17.000 -30.032 1.00 38.28 187 GLY A CA 1
ATOM 1337 C C . GLY A 1 187 ? -8.966 -18.115 -30.915 1.00 38.28 187 GLY A C 1
ATOM 1338 O O . GLY A 1 187 ? -9.710 -19.018 -31.286 1.00 38.28 187 GLY A O 1
ATOM 1339 N N . VAL A 1 188 ? -7.682 -18.053 -31.258 1.00 43.72 188 VAL A N 1
ATOM 1340 C CA . VAL A 1 188 ? -6.942 -19.197 -31.801 1.00 43.72 188 VAL A CA 1
ATOM 1341 C C . VAL A 1 188 ? -5.736 -19.397 -30.899 1.00 43.72 188 VAL A C 1
ATOM 1343 O O . VAL A 1 188 ? -4.744 -18.678 -30.973 1.00 43.72 188 VAL A O 1
ATOM 1346 N N . GLY A 1 189 ? -5.876 -20.357 -29.988 1.00 38.59 189 GLY A N 1
ATOM 1347 C CA . GLY A 1 189 ? -4.787 -20.844 -29.163 1.00 38.59 189 GLY A CA 1
ATOM 1348 C C . GLY A 1 189 ? -3.849 -21.702 -30.001 1.00 38.59 189 GLY A C 1
ATOM 1349 O O . GLY A 1 189 ? -4.235 -22.766 -30.478 1.00 38.59 189 GLY A O 1
ATOM 1350 N N . VAL A 1 190 ? -2.598 -21.272 -30.127 1.00 45.62 190 VAL A N 1
ATOM 1351 C CA . VAL A 1 190 ? -1.486 -22.169 -30.456 1.00 45.62 190 VAL A CA 1
ATOM 1352 C C . VAL A 1 190 ? -0.904 -22.645 -29.127 1.00 45.62 190 VAL A C 1
ATOM 1354 O O . VAL A 1 190 ? 0.137 -22.194 -28.665 1.00 45.62 190 VAL A O 1
ATOM 1357 N N . GLY A 1 191 ? -1.645 -23.526 -28.458 1.00 42.22 191 GLY A N 1
ATOM 1358 C CA . GLY A 1 191 ? -1.136 -24.289 -27.327 1.00 42.22 191 GLY A CA 1
ATOM 1359 C C . GLY A 1 191 ? -0.377 -25.491 -27.864 1.00 42.22 191 GLY A C 1
ATOM 1360 O O . GLY A 1 191 ? -0.956 -26.565 -28.009 1.00 42.22 191 GLY A O 1
ATOM 1361 N N . VAL A 1 192 ? 0.908 -25.321 -28.183 1.00 44.47 192 VAL A N 1
ATOM 1362 C CA . VAL A 1 192 ? 1.810 -26.463 -28.370 1.00 44.47 192 VAL A CA 1
ATOM 1363 C C . VAL A 1 192 ? 1.902 -27.153 -27.017 1.00 44.47 192 VAL A C 1
ATOM 1365 O O . VAL A 1 192 ? 2.590 -26.708 -26.102 1.00 44.47 192 VAL A O 1
ATOM 1368 N N . SER A 1 193 ? 1.123 -28.219 -26.871 1.00 48.75 193 SER A N 1
ATOM 1369 C CA . SER A 1 193 ? 1.105 -29.077 -25.700 1.00 48.75 193 SER A CA 1
ATOM 1370 C C . SER A 1 193 ? 2.528 -29.534 -25.382 1.00 48.75 193 SER A C 1
ATOM 1372 O O . SER A 1 193 ? 3.108 -30.331 -26.120 1.00 48.75 193 SER A O 1
ATOM 1374 N N . VAL A 1 194 ? 3.055 -29.096 -24.238 1.00 57.34 194 VAL A N 1
ATOM 1375 C CA . VAL A 1 194 ? 4.289 -29.614 -23.616 1.00 57.34 194 VAL A CA 1
ATOM 1376 C C . VAL A 1 194 ? 4.235 -31.148 -23.443 1.00 57.34 194 VAL A C 1
ATOM 1378 O O . VAL A 1 194 ? 5.266 -31.808 -23.348 1.00 57.34 194 VAL A O 1
ATOM 1381 N N . GLY A 1 195 ? 3.041 -31.750 -23.517 1.00 52.94 195 GLY A N 1
ATOM 1382 C CA . GLY A 1 195 ? 2.854 -33.201 -23.582 1.00 52.94 195 GLY A CA 1
ATOM 1383 C C . GLY A 1 195 ? 3.464 -33.878 -24.818 1.00 52.94 195 GLY A C 1
ATOM 1384 O O . GLY A 1 195 ? 3.964 -34.994 -24.701 1.00 52.94 195 GLY A O 1
ATOM 1385 N N . ALA A 1 196 ? 3.504 -33.220 -25.984 1.00 54.91 196 ALA A N 1
ATOM 1386 C CA . ALA A 1 196 ? 4.086 -33.817 -27.191 1.00 54.91 196 ALA A CA 1
ATOM 1387 C C . ALA A 1 196 ? 5.620 -33.922 -27.100 1.00 54.91 196 ALA A C 1
ATOM 1389 O O . ALA A 1 196 ? 6.197 -34.920 -27.526 1.00 54.91 196 ALA A O 1
ATOM 1390 N N . ILE A 1 197 ? 6.280 -32.942 -26.473 1.00 61.16 197 ILE A N 1
ATOM 1391 C CA . ILE A 1 197 ? 7.741 -32.943 -26.290 1.00 61.16 197 ILE A CA 1
ATOM 1392 C C . ILE A 1 197 ? 8.165 -34.040 -25.304 1.00 61.16 197 ILE A C 1
ATOM 1394 O O . ILE A 1 197 ? 9.159 -34.724 -25.542 1.00 61.16 197 ILE A O 1
ATOM 1398 N N . LEU A 1 198 ? 7.386 -34.277 -24.243 1.00 60.69 198 LEU A N 1
ATOM 1399 C CA . LEU A 1 198 ? 7.679 -35.341 -23.277 1.00 60.69 198 LEU A CA 1
ATOM 1400 C C . LEU A 1 198 ? 7.490 -36.745 -23.866 1.00 60.69 198 LEU A C 1
ATOM 1402 O O . LEU A 1 198 ? 8.310 -37.623 -23.601 1.00 60.69 198 LEU A O 1
ATOM 1406 N N . LEU A 1 199 ? 6.468 -36.963 -24.700 1.00 64.88 199 LEU A N 1
ATOM 1407 C CA . LEU A 1 199 ? 6.253 -38.264 -25.345 1.00 64.88 199 LEU A CA 1
ATOM 1408 C C . LEU A 1 199 ? 7.319 -38.569 -26.408 1.00 64.88 199 LEU A C 1
ATOM 1410 O O . LEU A 1 199 ? 7.804 -39.699 -26.479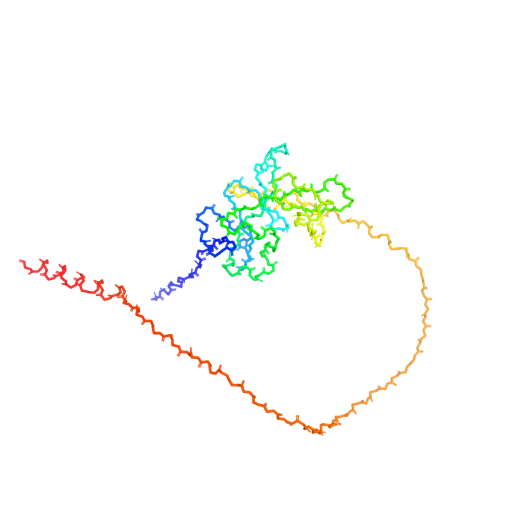 1.00 64.88 199 LEU A O 1
ATOM 1414 N N . ILE A 1 200 ? 7.743 -37.565 -27.184 1.00 71.75 200 ILE A N 1
ATOM 1415 C CA . ILE A 1 200 ? 8.826 -37.723 -28.166 1.00 71.75 200 ILE A CA 1
ATOM 1416 C C . ILE A 1 200 ? 10.172 -37.927 -27.452 1.00 71.75 200 ILE A C 1
ATOM 1418 O O . ILE A 1 200 ? 10.921 -38.837 -27.807 1.00 71.75 200 ILE A O 1
ATOM 1422 N N . GLY A 1 201 ? 10.457 -37.149 -26.401 1.00 73.38 201 GLY A N 1
ATOM 1423 C CA . GLY A 1 201 ? 11.675 -37.289 -25.599 1.00 73.38 201 GLY A CA 1
ATOM 1424 C C . GLY A 1 201 ? 11.785 -38.656 -24.917 1.00 73.38 201 GLY A C 1
ATOM 1425 O O . GLY A 1 201 ? 12.834 -39.299 -24.986 1.00 73.38 201 GLY A O 1
ATOM 1426 N N . ALA A 1 202 ? 10.689 -39.151 -24.333 1.00 74.81 202 ALA A N 1
ATOM 1427 C CA . ALA A 1 202 ? 10.642 -40.483 -23.737 1.00 74.81 202 ALA A CA 1
ATOM 1428 C C . ALA A 1 202 ? 10.834 -41.590 -24.787 1.00 74.81 202 ALA A C 1
ATOM 1430 O O . ALA A 1 202 ? 11.566 -42.545 -24.532 1.00 74.81 202 ALA A O 1
ATOM 1431 N N . GLY A 1 203 ? 10.243 -41.444 -25.979 1.00 80.56 203 GLY A N 1
ATOM 1432 C CA . GLY A 1 203 ? 10.409 -42.393 -27.083 1.00 80.56 203 GLY A CA 1
ATOM 1433 C C . GLY A 1 203 ? 11.857 -42.498 -27.573 1.00 80.56 203 GLY A C 1
ATOM 1434 O O . GLY A 1 203 ? 12.388 -43.604 -27.695 1.00 80.56 203 GLY A O 1
ATOM 1435 N N . VAL A 1 204 ? 12.526 -41.361 -27.789 1.00 79.94 204 VAL A N 1
ATOM 1436 C CA . VAL A 1 204 ? 13.935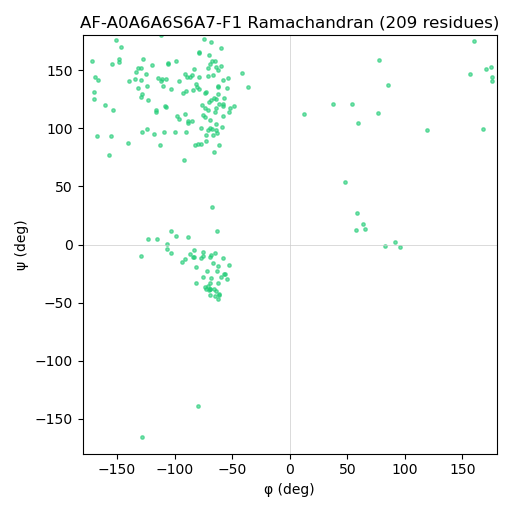 -41.321 -28.225 1.00 79.94 204 VAL A CA 1
ATOM 1437 C C . VAL A 1 204 ? 14.861 -41.902 -27.154 1.00 79.94 204 VAL A C 1
ATOM 1439 O O . VAL A 1 204 ? 15.714 -42.732 -27.470 1.00 79.94 204 VAL A O 1
ATOM 1442 N N . PHE A 1 205 ? 14.654 -41.545 -25.882 1.00 80.56 205 PHE A N 1
ATOM 1443 C CA . PHE A 1 205 ? 15.443 -42.074 -24.767 1.00 80.56 205 PHE A CA 1
ATOM 1444 C C . PHE A 1 205 ? 15.305 -43.596 -24.624 1.00 80.56 205 PHE A C 1
ATOM 1446 O O . PHE A 1 205 ? 16.297 -44.302 -24.433 1.00 80.56 205 PHE A O 1
ATOM 1453 N N . PHE A 1 206 ? 14.085 -44.126 -24.754 1.00 83.62 206 PHE A N 1
ATOM 1454 C CA . PHE A 1 206 ? 13.850 -45.565 -24.636 1.00 83.62 206 PHE A CA 1
ATOM 1455 C C . PHE A 1 206 ? 14.439 -46.352 -25.812 1.00 83.62 206 PHE A C 1
ATOM 1457 O O . PHE A 1 206 ? 14.912 -47.473 -25.623 1.00 83.62 206 PHE A O 1
ATOM 1464 N N . PHE A 1 207 ? 14.449 -45.770 -27.016 1.00 80.38 207 PHE A N 1
ATOM 1465 C CA . PHE A 1 207 ? 15.041 -46.399 -28.196 1.00 80.38 207 PHE A CA 1
ATOM 1466 C C . PHE A 1 207 ? 16.575 -46.392 -28.149 1.00 80.38 207 PHE A C 1
ATOM 1468 O O . PHE A 1 207 ? 17.201 -47.380 -28.524 1.00 80.38 207 PHE A O 1
ATOM 1475 N N . TRP A 1 208 ? 17.189 -45.328 -27.620 1.00 75.69 208 TRP A N 1
ATOM 1476 C CA . TRP A 1 208 ? 18.639 -45.268 -27.393 1.00 75.69 208 TRP A CA 1
ATOM 1477 C C . TRP A 1 208 ? 19.124 -46.224 -26.305 1.00 75.69 208 TRP A C 1
ATOM 1479 O O . TRP A 1 208 ? 20.245 -46.701 -26.388 1.00 75.69 208 TRP A O 1
ATOM 1489 N N . ARG A 1 209 ? 18.287 -46.551 -25.315 1.00 77.75 209 ARG A N 1
ATOM 1490 C CA . ARG A 1 209 ? 18.620 -47.554 -24.290 1.00 77.75 209 ARG A CA 1
ATOM 1491 C C . ARG A 1 209 ? 18.494 -49.007 -24.750 1.00 77.75 209 ARG A C 1
ATOM 1493 O O . ARG A 1 209 ? 18.873 -49.899 -23.996 1.00 77.75 209 ARG A O 1
ATOM 1500 N N . ARG A 1 210 ? 17.892 -49.256 -25.916 1.00 70.94 210 ARG A N 1
ATOM 1501 C CA . ARG A 1 210 ? 17.648 -50.609 -26.445 1.00 70.94 210 ARG A CA 1
ATOM 1502 C C . ARG A 1 210 ? 18.561 -51.006 -27.608 1.00 70.94 210 ARG A C 1
ATOM 1504 O O . ARG A 1 210 ? 18.467 -52.147 -28.052 1.00 70.94 210 ARG A O 1
ATOM 1511 N N . LYS A 1 211 ? 19.412 -50.100 -28.086 1.00 52.06 211 LYS A N 1
ATOM 1512 C CA . LYS A 1 211 ? 20.599 -50.438 -28.882 1.00 52.06 211 LYS A CA 1
ATOM 1513 C C . LYS A 1 211 ? 21.802 -50.543 -27.960 1.00 52.06 211 LYS A C 1
ATOM 1515 O O . LYS A 1 211 ? 22.679 -51.365 -28.288 1.00 52.06 211 LYS A O 1
#

Sequence (211 aa):
LTAVFALSSRAASECYFPNGDLSGSDTICNPNALVSSCCYDNQACMSNGLCMSNPHDASKARLHRGTCSDKTWKSGNCPRECLSVANDGASVYSCNQTDVDSYCCFDNCKCNDSKFETFKFTGTDVYPLTIIGEAFTQTHTSTAKPSATSGASSGAATTGATITGTSASSPSAGADTRSSSKSTAIGVGVGVSVGAILLIGAGVFFFWRRK